Protein AF-A0A1U7LN36-F1 (afdb_monomer_lite)

Structure (mmCIF, N/CA/C/O backbone):
data_AF-A0A1U7LN36-F1
#
_entry.id   AF-A0A1U7LN36-F1
#
loop_
_atom_site.group_PDB
_atom_site.id
_atom_site.type_symbol
_atom_site.label_atom_id
_atom_site.label_alt_id
_atom_site.label_comp_id
_atom_site.label_asym_id
_atom_site.label_entity_id
_atom_site.label_seq_id
_atom_site.pdbx_PDB_ins_code
_atom_site.Cartn_x
_atom_site.Cartn_y
_atom_site.Cartn_z
_atom_site.occupancy
_atom_site.B_iso_or_equiv
_atom_site.auth_seq_id
_atom_site.auth_comp_id
_atom_site.auth_asym_id
_atom_site.auth_atom_id
_atom_site.pdbx_PDB_model_num
ATOM 1 N N . MET A 1 1 ? 16.877 -12.753 19.535 1.00 49.59 1 MET A N 1
ATOM 2 C CA . MET A 1 1 ? 18.089 -12.146 18.933 1.00 49.59 1 MET A CA 1
ATOM 3 C C . MET A 1 1 ? 18.523 -12.861 17.639 1.00 49.59 1 MET A C 1
ATOM 5 O O . MET A 1 1 ? 19.700 -13.135 17.463 1.00 49.59 1 MET A O 1
ATOM 9 N N . SER A 1 2 ? 17.601 -13.179 16.719 1.00 55.47 2 SER A N 1
ATOM 10 C CA . SER A 1 2 ? 17.922 -13.949 15.494 1.00 55.47 2 SER A CA 1
ATOM 11 C C . SER A 1 2 ? 17.606 -13.186 14.197 1.00 55.47 2 SER A C 1
ATOM 13 O O . SER A 1 2 ? 18.207 -13.445 13.163 1.00 55.47 2 SER A O 1
ATOM 15 N N . THR A 1 3 ? 16.767 -12.151 14.253 1.00 51.03 3 THR A N 1
ATOM 16 C CA . THR A 1 3 ? 16.363 -11.366 13.075 1.00 51.03 3 THR A CA 1
ATOM 17 C C . THR A 1 3 ? 17.356 -10.256 12.705 1.00 51.03 3 THR A C 1
ATOM 19 O O . THR A 1 3 ? 17.561 -9.984 11.526 1.00 51.03 3 THR A O 1
ATOM 22 N N . LEU A 1 4 ? 18.062 -9.675 13.683 1.00 45.66 4 LEU A N 1
ATOM 23 C CA . LEU A 1 4 ? 19.079 -8.633 13.452 1.00 45.66 4 LEU A CA 1
ATOM 24 C C . LEU A 1 4 ? 20.378 -9.164 12.817 1.00 45.66 4 LEU A C 1
ATOM 26 O O . LEU A 1 4 ? 21.091 -8.413 12.154 1.00 45.66 4 LEU A O 1
ATOM 30 N N . ALA A 1 5 ? 20.676 -10.457 12.976 1.00 52.12 5 ALA A N 1
ATOM 31 C CA . ALA A 1 5 ? 21.855 -11.083 12.374 1.00 52.12 5 ALA A CA 1
ATOM 32 C C . ALA A 1 5 ? 21.675 -11.343 10.865 1.00 52.12 5 ALA A C 1
ATOM 34 O O . ALA A 1 5 ? 22.636 -11.231 10.106 1.00 52.12 5 ALA A O 1
ATOM 35 N N . SER A 1 6 ? 20.445 -11.615 10.412 1.00 49.50 6 SER A N 1
ATOM 36 C CA . SER A 1 6 ? 20.148 -11.856 8.992 1.00 49.50 6 SER A CA 1
ATOM 37 C C . SER A 1 6 ? 20.153 -10.577 8.154 1.00 49.50 6 SER A C 1
ATOM 39 O O . SER A 1 6 ? 20.651 -10.588 7.032 1.00 49.50 6 SER A O 1
ATOM 41 N N . VAL A 1 7 ? 19.699 -9.449 8.711 1.00 51.28 7 VAL A N 1
ATOM 42 C CA . VAL A 1 7 ? 19.717 -8.151 8.007 1.00 51.28 7 VAL A CA 1
ATOM 43 C C . VAL A 1 7 ? 21.152 -7.648 7.807 1.00 51.28 7 VAL A C 1
ATOM 45 O O . VAL A 1 7 ? 21.500 -7.137 6.744 1.00 51.28 7 VAL A O 1
ATOM 48 N N . LYS A 1 8 ? 22.035 -7.880 8.787 1.00 49.69 8 LYS A N 1
ATOM 49 C CA . LYS A 1 8 ? 23.449 -7.484 8.702 1.00 49.69 8 LYS A CA 1
ATOM 50 C C . LYS A 1 8 ? 24.240 -8.310 7.679 1.00 49.69 8 LYS A C 1
ATOM 52 O O . LYS A 1 8 ? 25.186 -7.803 7.086 1.00 49.69 8 LYS A O 1
ATOM 57 N N . LYS A 1 9 ? 23.822 -9.556 7.427 1.00 51.09 9 LYS A N 1
ATOM 58 C CA . LYS A 1 9 ? 24.423 -10.431 6.409 1.00 51.09 9 LYS A CA 1
ATOM 59 C C . LYS A 1 9 ? 23.985 -10.065 4.984 1.00 51.09 9 LYS A C 1
ATOM 61 O O . LYS A 1 9 ? 24.749 -10.283 4.054 1.00 51.09 9 LYS A O 1
ATOM 66 N N . PHE A 1 10 ? 22.813 -9.445 4.825 1.00 44.12 10 PHE A N 1
ATOM 67 C CA . PHE A 1 10 ? 22.339 -8.936 3.533 1.00 44.12 10 PHE A CA 1
ATOM 68 C C . PHE A 1 10 ? 23.049 -7.634 3.123 1.00 44.12 10 PHE A C 1
ATOM 70 O O . PHE A 1 10 ? 23.374 -7.446 1.957 1.00 44.12 10 PHE A O 1
ATOM 77 N N . LEU A 1 11 ? 23.381 -6.770 4.091 1.00 44.62 11 LEU A N 1
ATOM 78 C CA . LEU A 1 11 ? 24.103 -5.513 3.841 1.00 44.62 11 LEU A CA 1
ATOM 79 C C . LEU A 1 11 ? 25.630 -5.680 3.704 1.00 44.62 11 LEU A C 1
ATOM 81 O O . LEU A 1 11 ? 26.296 -4.775 3.213 1.00 44.62 11 LEU A O 1
ATOM 85 N N . SER A 1 12 ? 26.189 -6.824 4.112 1.00 45.62 12 SER A N 1
ATOM 86 C CA . SER A 1 12 ? 27.635 -7.107 4.051 1.00 45.62 12 SER A CA 1
ATOM 87 C C . SER A 1 12 ? 28.075 -7.869 2.795 1.00 45.62 12 SER A C 1
ATOM 89 O O . SER A 1 12 ? 29.272 -8.063 2.618 1.00 45.62 12 SER A O 1
ATOM 91 N N . SER A 1 13 ? 27.145 -8.316 1.944 1.00 43.03 13 SER A N 1
ATOM 92 C CA . SER A 1 13 ? 27.461 -9.072 0.720 1.00 43.03 13 SER A CA 1
ATOM 93 C C . SER A 1 13 ? 27.462 -8.217 -0.550 1.00 43.03 13 SER A C 1
ATOM 95 O O . SER A 1 13 ? 27.544 -8.758 -1.648 1.00 43.03 13 SER A O 1
ATOM 97 N N . ASN A 1 14 ? 27.399 -6.889 -0.419 1.00 45.72 14 ASN A N 1
ATOM 98 C CA . ASN A 1 14 ? 27.602 -5.975 -1.539 1.00 45.72 14 ASN A CA 1
ATOM 99 C C . ASN A 1 14 ? 29.108 -5.789 -1.789 1.00 45.72 14 ASN A C 1
ATOM 101 O O . ASN A 1 14 ? 29.651 -4.694 -1.641 1.00 45.72 14 ASN A O 1
ATOM 105 N N . ASP A 1 15 ? 29.784 -6.891 -2.120 1.00 40.78 15 ASP A N 1
ATOM 106 C CA . ASP A 1 15 ? 31.095 -6.843 -2.747 1.00 40.78 15 ASP A CA 1
ATOM 107 C C . ASP A 1 15 ? 30.917 -6.111 -4.075 1.00 40.78 15 ASP A C 1
ATOM 109 O O . ASP A 1 15 ? 30.258 -6.591 -4.998 1.00 40.78 15 ASP A O 1
ATOM 113 N N . GLY A 1 16 ? 31.468 -4.900 -4.127 1.00 43.59 16 GLY A N 1
ATOM 114 C CA . GLY A 1 16 ? 31.435 -3.977 -5.253 1.00 43.59 16 GLY A CA 1
ATOM 115 C C . GLY A 1 16 ? 32.213 -4.464 -6.472 1.00 43.59 16 GLY A C 1
ATOM 116 O O . GLY A 1 16 ? 33.021 -3.720 -7.019 1.00 43.59 16 GLY A O 1
ATOM 117 N N . ASN A 1 17 ? 31.954 -5.681 -6.941 1.00 47.91 17 ASN A N 1
ATOM 118 C CA . ASN A 1 17 ? 32.373 -6.123 -8.259 1.00 47.91 17 ASN A CA 1
ATOM 119 C C . ASN A 1 17 ? 31.258 -5.809 -9.260 1.00 47.91 17 ASN A C 1
ATOM 121 O O . ASN A 1 17 ? 30.534 -6.678 -9.740 1.00 47.91 17 ASN A O 1
ATOM 125 N N . SER A 1 18 ? 31.086 -4.513 -9.517 1.00 43.91 18 SER A N 1
ATOM 126 C CA . SER A 1 18 ? 30.194 -4.024 -10.560 1.00 43.91 18 SER A CA 1
ATOM 127 C C . SER A 1 18 ? 30.810 -4.374 -11.927 1.00 43.91 18 SER A C 1
ATOM 129 O O . SER A 1 18 ? 31.899 -3.883 -12.232 1.00 43.91 18 SER A O 1
ATOM 131 N N . PRO A 1 19 ? 30.144 -5.163 -12.794 1.00 46.72 19 PRO A N 1
ATOM 132 C CA . PRO A 1 19 ? 30.630 -5.453 -14.151 1.00 46.72 19 PRO A CA 1
ATOM 133 C C . PRO A 1 19 ? 30.623 -4.212 -15.072 1.00 46.72 19 PRO A C 1
ATOM 135 O O . PRO A 1 19 ? 31.025 -4.273 -16.232 1.00 46.72 19 PRO A O 1
ATOM 138 N N . THR A 1 20 ? 30.202 -3.060 -14.550 1.00 52.75 20 THR A N 1
ATOM 139 C CA . THR A 1 20 ? 29.960 -1.809 -15.275 1.00 52.75 20 THR A CA 1
ATOM 140 C C . THR A 1 20 ? 31.232 -1.141 -15.812 1.00 52.75 20 THR A C 1
ATOM 142 O O . THR A 1 20 ? 31.185 -0.435 -16.815 1.00 52.75 20 THR A O 1
ATOM 145 N N . ILE A 1 21 ? 32.402 -1.372 -15.206 1.00 48.19 21 ILE A N 1
ATOM 146 C CA . ILE A 1 21 ? 33.645 -0.733 -15.681 1.00 48.19 21 ILE A CA 1
ATOM 147 C C . ILE A 1 21 ? 34.185 -1.445 -16.932 1.00 48.19 21 ILE A C 1
ATOM 149 O O . ILE A 1 21 ? 34.769 -0.800 -17.803 1.00 48.19 21 ILE A O 1
ATOM 153 N N . GLN A 1 22 ? 33.930 -2.752 -17.088 1.00 48.56 22 GLN A N 1
ATOM 154 C CA . GLN A 1 22 ? 34.328 -3.486 -18.293 1.00 48.56 22 GLN A CA 1
ATOM 155 C C . GLN A 1 22 ? 33.397 -3.235 -19.496 1.00 48.56 22 GLN A C 1
ATOM 157 O O . GLN A 1 22 ? 33.834 -3.316 -20.646 1.00 48.56 22 GLN A O 1
ATOM 162 N N . SER A 1 23 ? 32.134 -2.870 -19.264 1.00 58.47 23 SER A N 1
ATOM 163 C CA . SER A 1 23 ? 31.213 -2.505 -20.348 1.00 58.47 23 SER A CA 1
ATOM 164 C C . SER A 1 23 ? 31.486 -1.104 -20.912 1.00 58.47 23 SER A C 1
ATOM 166 O O . SER A 1 23 ? 31.326 -0.880 -22.108 1.00 58.47 23 SER A O 1
ATOM 168 N N . HIS A 1 24 ? 31.963 -0.156 -20.100 1.00 53.91 24 HIS A N 1
ATOM 169 C CA . HIS A 1 24 ? 32.187 1.214 -20.570 1.00 53.91 24 HIS A CA 1
ATOM 170 C C . HIS A 1 24 ? 33.309 1.320 -21.623 1.00 53.91 24 HIS A C 1
ATOM 172 O O . HIS A 1 24 ? 33.144 2.004 -22.635 1.00 53.91 24 HIS A O 1
ATOM 178 N N . TRP A 1 25 ? 34.441 0.622 -21.442 1.00 52.19 25 TRP A N 1
ATOM 179 C CA . TRP A 1 25 ? 35.528 0.652 -22.435 1.00 52.19 25 TRP A CA 1
ATOM 180 C C . TRP A 1 25 ? 35.155 -0.098 -23.718 1.00 52.19 25 TRP A C 1
ATOM 182 O O . TRP A 1 25 ? 35.458 0.386 -24.802 1.00 52.19 25 TRP A O 1
ATOM 192 N N . THR A 1 26 ? 34.424 -1.213 -23.619 1.00 60.62 26 THR A N 1
ATOM 193 C CA . THR A 1 26 ? 33.961 -1.973 -24.794 1.00 60.62 26 THR A CA 1
ATOM 194 C C . THR A 1 26 ? 32.945 -1.188 -25.623 1.00 60.62 26 THR A C 1
ATOM 196 O O . THR A 1 26 ? 33.064 -1.153 -26.848 1.00 60.62 26 THR A O 1
ATOM 199 N N . VAL A 1 27 ? 32.005 -0.486 -24.981 1.00 61.34 27 VAL A N 1
ATOM 200 C CA . VAL A 1 27 ? 31.056 0.410 -25.666 1.00 61.34 27 VAL A CA 1
ATOM 201 C C . VAL A 1 27 ? 31.787 1.591 -26.308 1.00 61.34 27 VAL A C 1
ATOM 203 O O . VAL A 1 27 ? 31.546 1.893 -27.475 1.00 61.34 27 VAL A O 1
ATOM 206 N N . THR A 1 28 ? 32.735 2.215 -25.603 1.00 64.50 28 THR A N 1
ATOM 207 C CA . THR A 1 28 ? 33.509 3.345 -26.147 1.00 64.50 28 THR A CA 1
ATOM 208 C C . THR A 1 28 ? 34.335 2.924 -27.364 1.00 64.50 28 THR A C 1
ATOM 210 O O . THR A 1 28 ? 34.331 3.619 -28.378 1.00 64.50 28 THR A O 1
ATOM 213 N N . THR A 1 29 ? 34.977 1.753 -27.316 1.00 68.62 29 THR A N 1
ATOM 214 C CA . THR A 1 29 ? 35.732 1.196 -28.447 1.00 68.62 29 THR A CA 1
ATOM 215 C C . THR A 1 29 ? 34.821 0.814 -29.618 1.00 68.62 29 THR A C 1
ATOM 217 O O . THR A 1 29 ? 35.166 1.078 -30.767 1.00 68.62 29 THR A O 1
ATOM 220 N N . ALA A 1 30 ? 33.639 0.244 -29.365 1.00 63.88 30 ALA A N 1
ATOM 221 C CA . ALA A 1 30 ? 32.675 -0.087 -30.417 1.00 63.88 30 ALA A CA 1
ATOM 222 C C . ALA A 1 30 ? 32.130 1.168 -31.121 1.00 63.88 30 ALA A C 1
ATOM 224 O O . ALA A 1 30 ? 32.027 1.198 -32.348 1.00 63.88 30 ALA A O 1
ATOM 225 N N . VAL A 1 31 ? 31.839 2.226 -30.359 1.00 63.53 31 VAL A N 1
ATOM 226 C CA . VAL A 1 31 ? 31.405 3.526 -30.890 1.00 63.53 31 VAL A CA 1
ATOM 227 C C . VAL A 1 31 ? 32.543 4.218 -31.645 1.00 63.53 31 VAL A C 1
ATOM 229 O O . VAL A 1 31 ? 32.321 4.710 -32.748 1.00 63.53 31 VAL A O 1
ATOM 232 N N . GLN A 1 32 ? 33.774 4.190 -31.127 1.00 65.12 32 GLN A N 1
ATOM 233 C CA . GLN A 1 32 ? 34.955 4.701 -31.836 1.00 65.12 32 GLN A CA 1
ATOM 234 C C . GLN A 1 32 ? 35.176 3.980 -33.171 1.00 65.12 32 GLN A C 1
ATOM 236 O O . GLN A 1 32 ? 35.330 4.637 -34.196 1.00 65.12 32 GLN A O 1
ATOM 241 N N . ASN A 1 33 ? 35.095 2.648 -33.197 1.00 65.50 33 ASN A N 1
ATOM 242 C CA . ASN A 1 33 ? 35.218 1.862 -34.429 1.00 65.50 33 ASN A CA 1
ATOM 243 C C . ASN A 1 33 ? 34.075 2.124 -35.428 1.00 65.50 33 ASN A C 1
ATOM 245 O O . ASN A 1 33 ? 34.254 1.935 -36.629 1.00 65.50 33 ASN A O 1
ATOM 249 N N . ARG A 1 34 ? 32.904 2.575 -34.955 1.00 65.06 34 ARG A N 1
ATOM 250 C CA . ARG A 1 34 ? 31.767 2.986 -35.798 1.00 65.06 34 ARG A CA 1
ATOM 251 C C . ARG A 1 34 ? 31.930 4.410 -36.352 1.00 65.06 34 ARG A C 1
ATOM 253 O O . ARG A 1 34 ? 31.366 4.700 -37.399 1.00 65.06 34 ARG A O 1
ATOM 260 N N . LEU A 1 35 ? 32.691 5.273 -35.672 1.00 59.25 35 LEU A N 1
ATOM 261 C CA . LEU A 1 35 ? 32.924 6.680 -36.034 1.00 59.25 35 LEU A CA 1
ATOM 262 C C . LEU A 1 35 ? 34.194 6.921 -36.862 1.00 59.25 35 LEU A C 1
ATOM 264 O O . LEU A 1 35 ? 34.330 7.993 -37.453 1.00 59.25 35 LEU A O 1
ATOM 268 N N . LEU A 1 36 ? 35.123 5.963 -36.918 1.00 65.06 36 LEU A N 1
ATOM 269 C CA . LEU A 1 36 ? 36.285 6.039 -37.803 1.00 65.06 36 LEU A CA 1
ATOM 270 C C . LEU A 1 36 ? 35.830 5.911 -39.265 1.00 65.06 36 LEU A C 1
ATOM 272 O O . LEU A 1 36 ? 35.787 4.827 -39.841 1.00 65.06 36 LEU A O 1
ATOM 276 N N . VAL A 1 37 ? 35.481 7.046 -39.867 1.00 63.62 37 VAL A N 1
ATOM 277 C CA . VAL A 1 37 ? 35.336 7.182 -41.316 1.00 63.62 37 VAL A CA 1
ATOM 278 C C . VAL A 1 37 ? 36.725 7.004 -41.920 1.00 63.62 37 VAL A C 1
ATOM 280 O O . VAL A 1 37 ? 37.644 7.774 -41.632 1.00 63.62 37 VAL A O 1
ATOM 283 N N . GLU A 1 38 ? 36.900 5.960 -42.724 1.00 68.31 38 GLU A N 1
ATOM 284 C CA . GLU A 1 38 ? 38.175 5.623 -43.356 1.00 68.31 38 GLU A CA 1
ATOM 285 C C . GLU A 1 38 ? 38.543 6.652 -44.444 1.00 68.31 38 GLU A C 1
ATOM 287 O O . GLU A 1 38 ? 38.417 6.407 -45.641 1.00 68.31 38 GLU A O 1
ATOM 292 N N . ASN A 1 39 ? 39.049 7.819 -44.032 1.00 68.38 39 ASN A N 1
ATOM 293 C CA . ASN A 1 39 ? 39.565 8.867 -44.929 1.00 68.38 39 ASN A CA 1
ATOM 294 C C . ASN A 1 39 ? 40.799 8.417 -45.733 1.00 68.38 39 ASN A C 1
ATOM 296 O O . ASN A 1 39 ? 41.175 9.044 -46.722 1.00 68.38 39 ASN A O 1
ATOM 300 N N . PHE A 1 40 ? 41.410 7.294 -45.351 1.00 75.25 40 PHE A N 1
ATOM 301 C CA . PHE A 1 40 ? 42.589 6.744 -46.009 1.00 75.25 40 PHE A CA 1
ATOM 302 C C . PHE A 1 40 ? 42.359 6.427 -47.495 1.00 75.25 40 PHE A C 1
ATOM 304 O O . PHE A 1 40 ? 43.258 6.629 -48.310 1.00 75.25 40 PHE A O 1
ATOM 311 N N . ALA A 1 41 ? 41.165 5.960 -47.875 1.00 80.12 41 ALA A N 1
ATOM 312 C CA . ALA A 1 41 ? 40.855 5.659 -49.274 1.00 80.12 41 ALA A CA 1
ATOM 313 C C . ALA A 1 41 ? 40.801 6.931 -50.144 1.00 80.12 41 ALA A C 1
ATOM 315 O O . ALA A 1 41 ? 41.254 6.907 -51.289 1.00 80.12 41 ALA A O 1
ATOM 316 N N . LEU A 1 42 ? 40.322 8.047 -49.581 1.00 82.38 42 LEU A N 1
ATOM 317 C CA . LEU A 1 42 ? 40.266 9.349 -50.250 1.00 82.38 42 LEU A CA 1
ATOM 318 C C . LEU A 1 42 ? 41.675 9.931 -50.408 1.00 82.38 42 LEU A C 1
ATOM 320 O O . LEU A 1 42 ? 42.057 10.341 -51.501 1.00 82.38 42 LEU A O 1
ATOM 324 N N . ASP A 1 43 ? 42.478 9.893 -49.345 1.00 85.56 43 ASP A N 1
ATOM 325 C CA . ASP A 1 43 ? 43.870 10.352 -49.381 1.00 85.56 43 ASP A CA 1
ATOM 326 C C . ASP A 1 43 ? 44.712 9.537 -50.368 1.00 85.56 43 ASP A C 1
ATOM 328 O O . ASP A 1 43 ? 45.551 10.086 -51.087 1.00 85.56 43 ASP A O 1
ATOM 332 N N . LYS A 1 44 ? 44.476 8.222 -50.439 1.00 85.38 44 LYS A N 1
ATOM 333 C CA . LYS A 1 44 ? 45.123 7.333 -51.408 1.00 85.38 44 LYS A CA 1
ATOM 334 C C . LYS A 1 44 ? 44.719 7.682 -52.841 1.00 85.38 44 LYS A C 1
ATOM 336 O O . LYS A 1 44 ? 45.597 7.740 -53.699 1.00 85.38 44 LYS A O 1
ATOM 341 N N . LEU A 1 45 ? 43.433 7.945 -53.088 1.00 86.31 45 LEU A N 1
ATOM 342 C CA . LEU A 1 45 ? 42.937 8.386 -54.394 1.00 86.31 45 LEU A CA 1
ATOM 343 C C . LEU A 1 45 ? 43.585 9.710 -54.809 1.00 86.31 45 LEU A C 1
ATOM 345 O O . LEU A 1 45 ? 44.126 9.803 -55.905 1.00 86.31 45 LEU A O 1
ATOM 349 N N . MET A 1 46 ? 43.585 10.713 -53.927 1.00 87.12 46 MET A N 1
ATOM 350 C CA . MET A 1 46 ? 44.156 12.028 -54.230 1.00 87.12 46 MET A CA 1
ATOM 351 C C . MET A 1 46 ? 45.646 11.947 -54.569 1.00 87.12 46 MET A C 1
ATOM 353 O O . MET A 1 46 ? 46.080 12.563 -55.541 1.00 87.12 46 MET A O 1
ATOM 357 N N . ARG A 1 47 ? 46.422 11.150 -53.819 1.00 88.94 47 ARG A N 1
ATOM 358 C CA . ARG A 1 47 ? 47.845 10.916 -54.122 1.00 88.94 47 ARG A CA 1
ATOM 359 C C . ARG A 1 47 ? 48.025 10.254 -55.485 1.00 88.94 47 ARG A C 1
ATOM 361 O O . ARG A 1 47 ? 48.768 10.770 -56.308 1.00 88.94 47 ARG A O 1
ATOM 368 N N . LYS A 1 48 ? 47.288 9.174 -55.761 1.00 85.81 48 LYS A N 1
ATOM 369 C CA . LYS A 1 48 ? 47.368 8.455 -57.041 1.00 85.81 48 LYS A CA 1
ATOM 370 C C . LYS A 1 48 ? 46.974 9.331 -58.235 1.00 85.81 48 LYS A C 1
ATOM 372 O O . LYS A 1 48 ? 47.674 9.328 -59.240 1.00 85.81 48 LYS A O 1
ATOM 377 N N . CYS A 1 49 ? 45.917 10.134 -58.117 1.00 85.56 49 CYS A N 1
ATOM 378 C CA . CYS A 1 49 ? 45.507 11.067 -59.169 1.00 85.56 49 CYS A CA 1
ATOM 379 C C . CYS A 1 49 ? 46.561 12.157 -59.432 1.00 85.56 49 CYS A C 1
ATOM 381 O O . CYS A 1 49 ? 46.799 12.514 -60.585 1.00 85.56 49 CYS A O 1
ATOM 383 N N . TYR A 1 50 ? 47.220 12.662 -58.386 1.00 87.56 50 TYR A N 1
ATOM 384 C CA . TYR A 1 50 ? 48.318 13.623 -58.523 1.00 87.56 50 TYR A CA 1
ATOM 385 C C . TYR A 1 50 ? 49.561 12.993 -59.176 1.00 87.56 50 TYR A C 1
ATOM 387 O O . TYR A 1 50 ? 50.138 13.563 -60.105 1.00 87.56 50 TYR A O 1
ATOM 395 N N . ASP A 1 51 ? 49.928 11.782 -58.755 1.00 85.12 51 ASP A N 1
ATOM 396 C CA . ASP A 1 51 ? 51.055 11.031 -59.319 1.00 85.12 51 ASP A CA 1
ATOM 397 C C . ASP A 1 51 ? 50.833 10.712 -60.808 1.00 85.12 51 ASP A C 1
ATOM 399 O O . ASP A 1 51 ? 51.768 10.730 -61.607 1.00 85.12 51 ASP A O 1
ATOM 403 N N . TYR A 1 52 ? 49.586 10.464 -61.216 1.00 83.44 52 TYR A N 1
ATOM 404 C CA . TYR A 1 52 ? 49.247 10.187 -62.614 1.00 83.44 52 TYR A CA 1
ATOM 405 C C . TYR A 1 52 ? 49.147 11.450 -63.470 1.00 83.44 52 TYR A C 1
ATOM 407 O O . TYR A 1 52 ? 49.421 11.388 -64.663 1.00 83.44 52 TYR A O 1
ATOM 415 N N . SER A 1 53 ? 48.824 12.600 -62.873 1.00 82.31 53 SER A N 1
ATOM 416 C CA . SER A 1 53 ? 48.824 13.895 -63.565 1.00 82.31 53 SER A CA 1
ATOM 417 C C . SER A 1 53 ? 50.229 14.424 -63.879 1.00 82.31 53 SER A C 1
ATOM 419 O O . SER A 1 53 ? 50.356 15.349 -64.678 1.00 82.31 53 SER A O 1
ATOM 421 N N . THR A 1 54 ? 51.270 13.903 -63.225 1.00 82.06 54 THR A N 1
ATOM 422 C CA . THR A 1 54 ? 52.648 14.416 -63.329 1.00 82.06 54 THR A CA 1
ATOM 423 C C . THR A 1 54 ? 53.566 13.557 -64.204 1.00 82.06 54 THR A C 1
ATOM 425 O O . THR A 1 54 ? 54.693 13.965 -64.474 1.00 82.06 54 THR A O 1
ATOM 428 N N . GLN A 1 55 ? 53.104 12.393 -64.674 1.00 78.50 55 GLN A N 1
ATOM 429 C CA . GLN A 1 55 ? 53.899 11.438 -65.455 1.00 78.50 55 GLN A CA 1
ATOM 430 C C . GLN A 1 55 ? 53.417 11.348 -66.912 1.00 78.50 55 GLN A C 1
ATOM 432 O O . GLN A 1 55 ? 52.216 11.363 -67.170 1.00 78.50 55 GLN A O 1
ATOM 437 N N . GLU A 1 56 ? 54.345 11.200 -67.864 1.00 69.31 56 GLU A N 1
ATOM 438 C CA . GLU A 1 56 ? 54.040 10.834 -69.257 1.00 69.31 56 GLU A CA 1
ATOM 439 C C . GLU A 1 56 ? 53.942 9.303 -69.361 1.00 69.31 56 GLU A C 1
ATOM 441 O O . GLU A 1 56 ? 54.875 8.598 -68.980 1.00 69.31 56 GLU A O 1
ATOM 446 N N . ILE A 1 57 ? 52.794 8.783 -69.807 1.00 73.69 57 ILE A N 1
ATOM 447 C CA . ILE A 1 57 ? 52.408 7.371 -69.631 1.00 73.69 57 ILE A CA 1
ATOM 448 C C . ILE A 1 57 ? 52.097 6.733 -70.993 1.00 73.69 57 ILE A C 1
ATOM 450 O O . ILE A 1 57 ? 51.447 7.352 -71.839 1.00 73.69 57 ILE A O 1
ATOM 454 N N . SER A 1 58 ? 52.535 5.485 -71.201 1.00 78.25 58 SER A N 1
ATOM 455 C CA . SER A 1 58 ? 52.206 4.693 -72.398 1.00 78.25 58 SER A CA 1
ATOM 456 C C . SER A 1 58 ? 50.735 4.235 -72.398 1.00 78.25 58 SER A C 1
ATOM 458 O O . SER A 1 58 ? 50.121 4.085 -71.345 1.00 78.25 58 SER A O 1
ATOM 460 N N . GLN A 1 59 ? 50.142 3.950 -73.566 1.00 73.19 59 GLN A N 1
ATOM 461 C CA . GLN A 1 59 ? 48.718 3.563 -73.667 1.00 73.19 59 GLN A CA 1
ATOM 462 C C . GLN A 1 59 ? 48.345 2.317 -72.845 1.00 73.19 59 GLN A C 1
ATOM 464 O O . GLN A 1 59 ? 47.224 2.230 -72.351 1.00 73.19 59 GLN A O 1
ATOM 469 N N . GLN A 1 60 ? 49.267 1.367 -72.682 1.00 76.31 60 GLN A N 1
ATOM 470 C CA . GLN A 1 60 ? 49.023 0.143 -71.913 1.00 76.31 60 GLN A CA 1
ATOM 471 C C . GLN A 1 60 ? 49.046 0.398 -70.394 1.00 76.31 60 GLN A C 1
ATOM 473 O O . GLN A 1 60 ? 48.179 -0.081 -69.673 1.00 76.31 60 GLN A O 1
ATOM 478 N N . GLU A 1 61 ? 49.970 1.235 -69.923 1.00 80.50 61 GLU A N 1
ATOM 479 C CA . GLU A 1 61 ? 50.073 1.651 -68.515 1.00 80.50 61 GLU A CA 1
ATOM 480 C C . GLU A 1 61 ? 48.910 2.567 -68.098 1.00 80.50 61 GLU A C 1
ATOM 482 O O . GLU A 1 61 ? 48.544 2.640 -66.926 1.00 80.50 61 GLU A O 1
ATOM 487 N N . LEU A 1 62 ? 48.309 3.275 -69.058 1.00 80.06 62 LEU A N 1
ATOM 488 C CA . LEU A 1 62 ? 47.131 4.106 -68.832 1.00 80.06 62 LEU A CA 1
ATOM 489 C C . LEU A 1 62 ? 45.897 3.259 -68.489 1.00 80.06 62 LEU A C 1
ATOM 491 O O . LEU A 1 62 ? 45.148 3.640 -67.592 1.00 80.06 62 LEU A O 1
ATOM 495 N N . ALA A 1 63 ? 45.713 2.113 -69.152 1.00 82.94 63 ALA A N 1
ATOM 496 C CA . ALA A 1 63 ? 44.604 1.200 -68.873 1.00 82.94 63 ALA A CA 1
ATOM 497 C C . ALA A 1 63 ? 44.708 0.596 -67.460 1.00 82.94 63 ALA A C 1
ATOM 499 O O . ALA A 1 63 ? 43.750 0.645 -66.694 1.00 82.94 63 ALA A O 1
ATOM 500 N N . GLU A 1 64 ? 45.896 0.129 -67.067 1.00 85.38 64 GLU A N 1
ATOM 501 C CA . GLU A 1 64 ? 46.141 -0.426 -65.726 1.00 85.38 64 GLU A CA 1
ATOM 502 C C . GLU A 1 64 ? 45.900 0.617 -64.616 1.00 85.38 64 GLU A C 1
ATOM 504 O O . GLU A 1 64 ? 45.299 0.328 -63.581 1.00 85.38 64 GLU A O 1
ATOM 509 N N . ARG A 1 65 ? 46.301 1.876 -64.840 1.00 84.88 65 ARG A N 1
ATOM 510 C CA . ARG A 1 65 ? 46.066 2.975 -63.884 1.00 84.88 65 ARG A CA 1
ATOM 511 C C . ARG A 1 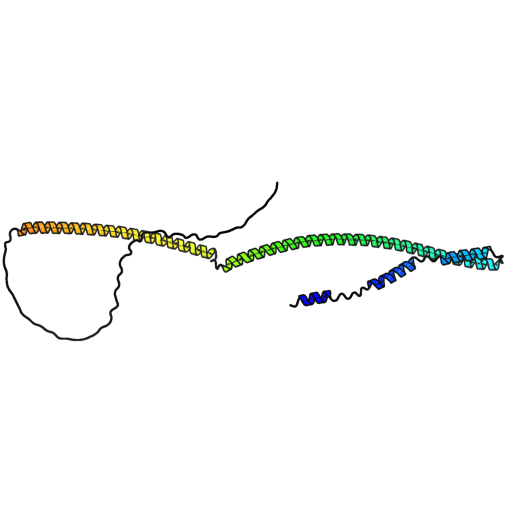65 ? 44.596 3.369 -63.767 1.00 84.88 65 ARG A C 1
ATOM 513 O O . ARG A 1 65 ? 44.171 3.765 -62.680 1.00 84.88 65 ARG A O 1
ATOM 520 N N . GLN A 1 66 ? 43.837 3.287 -64.859 1.00 84.75 66 GLN A N 1
ATOM 521 C CA . GLN A 1 66 ? 42.388 3.499 -64.839 1.00 84.75 66 GLN A CA 1
ATOM 522 C C . GLN A 1 66 ? 41.700 2.424 -63.999 1.00 84.75 66 GLN A C 1
ATOM 524 O O . GLN A 1 66 ? 40.939 2.768 -63.099 1.00 84.75 66 GLN A O 1
ATOM 529 N N . GLU A 1 67 ? 42.059 1.153 -64.196 1.00 88.88 67 GLU A N 1
ATOM 530 C CA . GLU A 1 67 ? 41.539 0.051 -63.380 1.00 88.88 67 GLU A CA 1
ATOM 531 C C . GLU A 1 67 ? 41.869 0.236 -61.887 1.00 88.88 67 GLU A C 1
ATOM 533 O O . GLU A 1 67 ? 41.005 0.045 -61.030 1.00 88.88 67 GLU A O 1
ATOM 538 N N . GLU A 1 68 ? 43.085 0.683 -61.543 1.00 89.12 68 GLU A N 1
ATOM 539 C CA . GLU A 1 68 ? 43.443 0.994 -60.151 1.00 89.12 68 GLU A CA 1
ATOM 540 C C . GLU A 1 68 ? 42.577 2.109 -59.539 1.00 89.12 68 GLU A C 1
ATOM 542 O O . GLU A 1 68 ? 42.162 2.007 -58.379 1.00 89.12 68 GLU A O 1
ATOM 547 N N . ILE A 1 69 ? 42.323 3.185 -60.289 1.00 88.75 69 ILE A N 1
ATOM 548 C CA . ILE A 1 69 ? 41.484 4.303 -59.838 1.00 88.75 69 ILE A CA 1
ATOM 549 C C . ILE A 1 69 ? 40.037 3.847 -59.658 1.00 88.75 69 ILE A C 1
ATOM 551 O O . ILE A 1 69 ? 39.438 4.129 -58.617 1.00 88.75 69 ILE A O 1
ATOM 555 N N . ASP A 1 70 ? 39.499 3.105 -60.623 1.00 90.50 70 ASP A N 1
ATOM 556 C CA . ASP A 1 70 ? 38.137 2.581 -60.576 1.00 90.50 70 ASP A CA 1
ATOM 557 C C . ASP A 1 70 ? 37.946 1.661 -59.367 1.00 90.50 70 ASP A C 1
ATOM 559 O O . ASP A 1 70 ? 36.959 1.780 -58.639 1.00 90.50 70 ASP A O 1
ATOM 563 N N . MET A 1 71 ? 38.938 0.824 -59.054 1.00 90.25 71 MET A N 1
ATOM 564 C CA . MET A 1 71 ? 38.928 -0.002 -57.845 1.00 90.25 71 MET A CA 1
ATOM 565 C C . MET A 1 71 ? 38.910 0.829 -56.553 1.00 90.25 71 MET A C 1
ATOM 567 O O . MET A 1 71 ? 38.210 0.475 -55.599 1.00 90.25 71 MET A O 1
ATOM 571 N N . ILE A 1 72 ? 39.639 1.948 -56.498 1.00 89.19 72 ILE A N 1
ATOM 572 C CA . ILE A 1 72 ? 39.612 2.850 -55.337 1.00 89.19 72 ILE A CA 1
ATOM 573 C C . ILE A 1 72 ? 38.257 3.570 -55.235 1.00 89.19 72 ILE A C 1
ATOM 575 O O . ILE A 1 72 ? 37.719 3.682 -54.132 1.00 89.19 72 ILE A O 1
ATOM 579 N N . PHE A 1 73 ? 37.669 4.007 -56.353 1.00 89.56 73 PHE A N 1
ATOM 580 C CA . PHE A 1 73 ? 36.334 4.614 -56.375 1.00 89.56 73 PHE A CA 1
ATOM 581 C C . PHE A 1 73 ? 35.235 3.639 -55.949 1.00 89.56 73 PHE A C 1
ATOM 583 O O . PHE A 1 73 ? 34.354 4.015 -55.175 1.00 89.56 73 PHE A O 1
ATOM 590 N N . LEU A 1 74 ? 35.302 2.381 -56.390 1.00 92.12 74 LEU A N 1
ATOM 591 C CA . LEU A 1 74 ? 34.383 1.331 -55.948 1.00 92.12 74 LEU A CA 1
ATOM 592 C C . LEU A 1 74 ? 34.479 1.112 -54.434 1.00 92.12 74 LEU A C 1
ATOM 594 O O . LEU A 1 74 ? 33.451 1.038 -53.758 1.00 92.12 74 LEU A O 1
ATOM 598 N N . ASN A 1 75 ? 35.697 1.085 -53.885 1.00 87.88 75 ASN A N 1
ATOM 599 C CA . ASN A 1 75 ? 35.902 0.983 -52.441 1.00 87.88 75 ASN A CA 1
ATOM 600 C C . ASN A 1 75 ? 35.340 2.204 -51.688 1.00 87.88 75 ASN A C 1
ATOM 602 O O . ASN A 1 75 ? 34.634 2.052 -50.695 1.00 87.88 75 ASN A O 1
ATOM 606 N N . LEU A 1 76 ? 35.585 3.421 -52.184 1.00 87.06 76 LEU A N 1
ATOM 607 C CA . LEU A 1 76 ? 35.029 4.648 -51.601 1.00 87.06 76 LEU A CA 1
ATOM 608 C C . LEU A 1 76 ? 33.498 4.652 -51.602 1.00 87.06 76 LEU A C 1
ATOM 610 O O . LEU A 1 76 ? 32.884 5.016 -50.600 1.00 87.06 76 LEU A O 1
ATOM 614 N N . ASN A 1 77 ? 32.876 4.208 -52.694 1.00 90.06 77 ASN A N 1
ATOM 615 C CA . ASN A 1 77 ? 31.425 4.089 -52.782 1.00 90.06 77 ASN A CA 1
ATOM 616 C C . ASN A 1 77 ? 30.883 3.072 -51.759 1.00 90.06 77 ASN A C 1
ATOM 618 O O . ASN A 1 77 ? 29.910 3.354 -51.061 1.00 90.06 77 ASN A O 1
ATOM 622 N N . ALA A 1 78 ? 31.546 1.922 -51.599 1.00 89.44 78 ALA A N 1
ATOM 623 C CA . ALA A 1 78 ? 31.176 0.933 -50.587 1.00 89.44 78 ALA A CA 1
ATOM 624 C C . ALA A 1 78 ? 31.297 1.488 -49.153 1.00 89.44 78 ALA A C 1
ATOM 626 O O . ALA A 1 78 ? 30.406 1.277 -48.325 1.00 89.44 78 ALA A O 1
ATOM 627 N N . LEU A 1 79 ? 32.361 2.246 -48.862 1.00 86.50 79 LEU A N 1
ATOM 628 C CA . LEU A 1 79 ? 32.550 2.916 -47.572 1.00 86.50 79 LEU A CA 1
ATOM 629 C C . LEU A 1 79 ? 31.476 3.980 -47.309 1.00 86.50 79 LEU A C 1
ATOM 631 O O . LEU A 1 79 ? 30.944 4.048 -46.200 1.00 86.50 79 LEU A O 1
ATOM 635 N N . TYR A 1 80 ? 31.114 4.771 -48.322 1.00 87.12 80 TYR A N 1
ATOM 636 C CA . TYR A 1 80 ? 30.049 5.768 -48.221 1.00 87.12 80 TYR A CA 1
ATOM 637 C C . TYR A 1 80 ? 28.691 5.122 -47.918 1.00 87.12 80 TYR A C 1
ATOM 639 O O . TYR A 1 80 ? 28.007 5.528 -46.978 1.00 87.12 80 TYR A O 1
ATOM 647 N N . GLN A 1 81 ? 28.332 4.059 -48.644 1.00 90.81 81 GLN A N 1
ATOM 648 C CA . GLN A 1 81 ? 27.090 3.318 -48.401 1.00 90.81 81 GLN A CA 1
ATOM 649 C C . GLN A 1 81 ? 27.054 2.716 -46.992 1.00 90.81 81 GLN A C 1
ATOM 651 O O . GLN A 1 81 ? 26.040 2.811 -46.301 1.00 90.81 81 GLN A O 1
ATOM 656 N N . LYS A 1 82 ? 28.174 2.150 -46.521 1.00 88.44 82 LYS A N 1
ATOM 657 C CA . LYS A 1 82 ? 28.304 1.663 -45.141 1.00 88.44 82 LYS A CA 1
ATOM 658 C C . LYS A 1 82 ? 28.063 2.785 -44.127 1.00 88.44 82 LYS A C 1
ATOM 660 O O . LYS A 1 82 ? 27.311 2.573 -43.177 1.00 88.44 82 LYS A O 1
ATOM 665 N N . ALA A 1 83 ? 28.668 3.957 -44.320 1.00 85.38 83 ALA A N 1
ATOM 666 C CA . ALA A 1 83 ? 28.498 5.098 -43.422 1.00 85.38 83 ALA A CA 1
ATOM 667 C C . ALA A 1 83 ? 27.041 5.590 -43.385 1.00 85.38 83 ALA A C 1
ATOM 669 O O . ALA A 1 83 ? 26.505 5.851 -42.307 1.00 85.38 83 ALA A O 1
ATOM 670 N N . GLN A 1 84 ? 26.369 5.642 -44.538 1.00 89.81 84 GLN A N 1
ATOM 671 C CA . GLN A 1 84 ? 24.955 6.007 -44.622 1.00 89.81 84 GLN A CA 1
ATOM 672 C C . GLN A 1 84 ? 24.066 5.005 -43.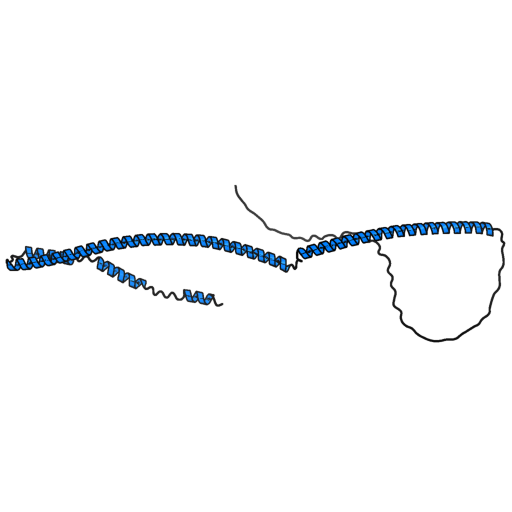869 1.00 89.81 84 GLN A C 1
ATOM 674 O O . GLN A 1 84 ? 23.268 5.401 -43.021 1.00 89.81 84 GLN A O 1
ATOM 679 N N . LEU A 1 85 ? 24.266 3.701 -44.081 1.00 89.88 85 LEU A N 1
ATOM 680 C CA . LEU A 1 85 ? 23.532 2.663 -43.347 1.00 89.88 85 LEU A CA 1
ATOM 681 C C . LEU A 1 85 ? 23.794 2.723 -41.836 1.00 89.88 85 LEU A C 1
ATOM 683 O O . LEU A 1 85 ? 22.883 2.506 -41.033 1.00 89.88 85 LEU A O 1
ATOM 687 N N . GLN A 1 86 ? 25.031 3.022 -41.429 1.00 87.69 86 GLN A N 1
ATOM 688 C CA . GLN A 1 86 ? 25.382 3.205 -40.021 1.00 87.69 86 GLN A CA 1
ATOM 689 C C . GLN A 1 86 ? 24.663 4.407 -39.410 1.00 87.69 86 GLN A C 1
ATOM 691 O O . GLN A 1 86 ? 24.175 4.278 -38.284 1.00 87.69 86 GLN A O 1
ATOM 696 N N . TYR A 1 87 ? 24.575 5.522 -40.139 1.00 88.75 87 TYR A N 1
ATOM 697 C CA . TYR A 1 87 ? 23.844 6.718 -39.730 1.00 88.75 87 TYR A CA 1
ATOM 698 C C . TYR A 1 87 ? 22.348 6.433 -39.574 1.00 88.75 87 TYR A C 1
ATOM 700 O O . TYR A 1 87 ? 21.794 6.682 -38.505 1.00 88.75 87 TYR A O 1
ATOM 708 N N . ASP A 1 88 ? 21.714 5.817 -40.573 1.00 92.94 88 ASP A N 1
ATOM 709 C CA . ASP A 1 88 ? 20.288 5.475 -40.526 1.00 92.94 88 ASP A CA 1
ATOM 710 C C . ASP A 1 88 ? 19.974 4.491 -39.390 1.00 92.94 88 ASP A C 1
ATOM 712 O O . ASP A 1 88 ? 18.923 4.557 -38.749 1.00 92.94 88 ASP A O 1
ATOM 716 N N . CYS A 1 89 ? 20.894 3.562 -39.116 1.00 91.81 89 CYS A N 1
ATOM 717 C CA . CYS A 1 89 ? 20.802 2.663 -37.971 1.00 91.81 89 CYS A CA 1
ATOM 718 C C . CYS A 1 89 ? 20.921 3.426 -36.642 1.00 91.81 89 CYS A C 1
ATOM 720 O O . CYS A 1 89 ? 20.082 3.229 -35.768 1.00 91.81 89 CYS A O 1
ATOM 722 N N . CYS A 1 90 ? 21.890 4.344 -36.507 1.00 90.12 90 CYS A N 1
ATOM 723 C CA . CYS A 1 90 ? 22.027 5.195 -35.318 1.00 90.12 90 CYS A CA 1
ATOM 724 C C . CYS A 1 90 ? 20.768 6.036 -35.077 1.00 90.12 90 CYS A C 1
ATOM 726 O O . CYS A 1 90 ? 20.324 6.150 -33.942 1.00 90.12 90 CYS A O 1
ATOM 728 N N . GLN A 1 91 ? 20.177 6.619 -36.123 1.00 94.56 91 GLN A N 1
ATOM 729 C CA . GLN A 1 91 ? 18.970 7.438 -35.981 1.00 94.56 91 GLN A CA 1
ATOM 730 C C . GLN A 1 91 ? 17.782 6.620 -35.473 1.00 94.56 91 GLN A C 1
ATOM 732 O O . GLN A 1 91 ? 17.080 7.051 -34.559 1.00 94.56 91 GLN A O 1
ATOM 737 N N . ARG A 1 92 ? 17.587 5.409 -36.011 1.00 95.75 92 ARG A N 1
ATOM 738 C CA . ARG A 1 92 ? 16.556 4.482 -35.521 1.00 95.75 92 ARG A CA 1
ATOM 739 C C . ARG A 1 92 ? 16.807 4.056 -34.077 1.00 95.75 92 ARG A C 1
ATOM 741 O O . ARG A 1 92 ? 15.872 4.009 -33.288 1.00 95.75 92 ARG A O 1
ATOM 748 N N . GLU A 1 93 ? 18.059 3.780 -33.734 1.00 94.62 93 GLU A N 1
ATOM 749 C CA . GLU A 1 93 ? 18.476 3.401 -32.385 1.00 94.62 93 GLU A CA 1
ATOM 750 C C . GLU A 1 93 ? 18.223 4.535 -31.375 1.00 94.62 93 GLU A C 1
ATOM 752 O O . GLU A 1 93 ? 17.618 4.308 -30.331 1.00 94.62 93 GLU A O 1
ATOM 757 N N . ILE A 1 94 ? 18.569 5.780 -31.721 1.00 94.88 94 ILE A N 1
ATOM 758 C CA . ILE A 1 94 ? 18.271 6.966 -30.905 1.00 94.88 94 ILE A CA 1
ATOM 759 C C . ILE A 1 94 ? 16.760 7.144 -30.724 1.00 94.88 94 ILE A C 1
ATOM 761 O O . ILE A 1 94 ? 16.310 7.407 -29.611 1.00 94.88 94 ILE A O 1
ATOM 765 N N . ALA A 1 95 ? 15.972 7.013 -31.795 1.00 96.69 95 ALA A N 1
ATOM 766 C CA . ALA A 1 95 ? 14.518 7.141 -31.717 1.00 96.69 95 ALA A CA 1
ATOM 767 C C . ALA A 1 95 ? 13.907 6.083 -30.784 1.00 96.69 95 ALA A C 1
ATOM 769 O O . ALA A 1 95 ? 13.112 6.426 -29.912 1.00 96.69 95 ALA A O 1
ATOM 770 N N . TYR A 1 96 ? 14.350 4.830 -30.908 1.00 96.75 96 TYR A N 1
ATOM 771 C CA . TYR A 1 96 ? 13.929 3.735 -30.038 1.00 96.75 96 TYR A CA 1
ATOM 772 C C . TYR A 1 96 ? 14.277 3.994 -28.567 1.00 96.75 96 TYR A C 1
ATOM 774 O O . TYR A 1 96 ? 13.435 3.814 -27.690 1.00 96.75 96 TYR A O 1
ATOM 782 N N . TYR A 1 97 ? 15.499 4.453 -28.275 1.00 96.81 97 TYR A N 1
ATOM 783 C CA . TYR A 1 97 ? 15.887 4.749 -26.896 1.00 96.81 97 TYR A CA 1
ATOM 784 C C . TYR A 1 97 ? 15.130 5.940 -26.305 1.00 96.81 97 TYR A C 1
ATOM 786 O O . TYR A 1 97 ? 14.807 5.902 -25.123 1.00 96.81 97 TYR A O 1
ATOM 794 N N . ARG A 1 98 ? 14.781 6.951 -27.109 1.00 97.62 98 ARG A N 1
ATOM 795 C CA . ARG A 1 98 ? 13.935 8.071 -26.661 1.00 97.62 98 ARG A CA 1
ATOM 796 C C . ARG A 1 98 ? 12.514 7.632 -26.322 1.00 97.62 98 ARG A C 1
ATOM 798 O O . ARG A 1 98 ? 11.963 8.075 -25.321 1.00 97.62 98 ARG A O 1
ATOM 805 N N . GLU A 1 99 ? 11.925 6.759 -27.135 1.00 97.88 99 GLU A N 1
ATOM 806 C CA . GLU A 1 99 ? 10.614 6.171 -26.840 1.00 97.88 99 GLU A CA 1
ATOM 807 C C . GLU A 1 99 ? 10.674 5.354 -25.543 1.00 97.88 99 GLU A C 1
ATOM 809 O O . GLU A 1 99 ? 9.873 5.565 -24.637 1.00 97.88 99 GLU A O 1
ATOM 814 N N . LYS A 1 100 ? 11.702 4.511 -25.391 1.00 97.44 100 LYS A N 1
ATOM 815 C CA . LYS A 1 100 ? 11.919 3.735 -24.163 1.00 97.44 100 LYS A CA 1
ATOM 816 C C . LYS A 1 100 ? 12.142 4.590 -22.923 1.00 97.44 100 LYS A C 1
ATOM 818 O O . LYS A 1 100 ? 11.662 4.229 -21.853 1.00 97.44 100 LYS A O 1
ATOM 823 N N . GLU A 1 101 ? 12.863 5.696 -23.052 1.00 97.69 101 GLU A N 1
ATOM 824 C CA . GLU A 1 101 ? 13.040 6.663 -21.971 1.00 97.69 101 GLU A CA 1
ATOM 825 C C . GLU A 1 101 ? 11.695 7.276 -21.560 1.00 97.69 101 GLU A C 1
ATOM 827 O O . GLU A 1 101 ? 11.395 7.357 -20.370 1.00 97.69 101 GLU A O 1
ATOM 832 N N . SER A 1 102 ? 10.853 7.639 -22.532 1.00 97.62 102 SER A N 1
ATOM 833 C CA . SER A 1 102 ? 9.501 8.141 -22.271 1.00 97.62 102 SER A CA 1
ATOM 834 C C . SER A 1 102 ? 8.627 7.104 -21.557 1.00 97.62 102 SER A C 1
ATOM 836 O O . SER A 1 102 ? 7.982 7.440 -20.564 1.00 97.62 102 SER A O 1
ATOM 838 N N . ASP A 1 103 ? 8.628 5.850 -22.016 1.00 97.81 103 ASP A N 1
ATOM 839 C CA . ASP A 1 103 ? 7.875 4.754 -21.389 1.00 97.81 103 ASP A CA 1
ATOM 840 C C . ASP A 1 103 ? 8.319 4.515 -19.941 1.00 97.81 103 ASP A C 1
ATOM 842 O O . ASP A 1 103 ? 7.494 4.343 -19.043 1.00 97.81 103 ASP A O 1
ATOM 846 N N . LEU A 1 104 ? 9.634 4.506 -19.702 1.00 98.06 104 LEU A N 1
ATOM 847 C CA . LEU A 1 104 ? 10.202 4.293 -18.374 1.00 98.06 104 LEU A CA 1
ATOM 848 C C . LEU A 1 104 ? 9.857 5.450 -17.436 1.00 98.06 104 LEU A C 1
ATOM 850 O O . LEU A 1 104 ? 9.494 5.213 -16.286 1.00 98.06 104 LEU A O 1
ATOM 854 N N . ASN A 1 105 ? 9.915 6.690 -17.924 1.00 98.00 105 ASN A N 1
ATOM 855 C CA . ASN A 1 105 ? 9.506 7.856 -17.146 1.00 98.00 105 ASN A CA 1
ATOM 856 C C . ASN A 1 105 ? 8.014 7.809 -16.792 1.00 98.00 105 ASN A C 1
ATOM 858 O O . ASN A 1 105 ? 7.650 8.142 -15.667 1.00 98.00 105 ASN A O 1
ATOM 862 N N . ALA A 1 106 ? 7.152 7.350 -17.704 1.00 97.81 106 ALA A N 1
ATOM 863 C CA . ALA A 1 106 ? 5.732 7.163 -17.410 1.00 97.81 106 ALA A CA 1
ATOM 864 C C . ALA A 1 106 ? 5.513 6.114 -16.305 1.00 97.81 106 ALA A C 1
ATOM 866 O O . ALA A 1 106 ? 4.805 6.388 -15.338 1.00 97.81 106 ALA A O 1
ATOM 867 N N . GLN A 1 107 ? 6.188 4.963 -16.397 1.00 97.81 107 GLN A N 1
ATOM 868 C CA . GLN A 1 107 ? 6.141 3.920 -15.362 1.00 97.81 107 GLN A CA 1
ATOM 869 C C . GLN A 1 107 ? 6.690 4.409 -14.018 1.00 97.81 107 GLN A C 1
ATOM 871 O O . GLN A 1 107 ? 6.175 4.037 -12.968 1.00 97.81 107 GLN A O 1
ATOM 876 N N . TYR A 1 108 ? 7.728 5.249 -14.032 1.00 97.94 108 TYR A N 1
ATOM 877 C CA . TYR A 1 108 ? 8.280 5.844 -12.817 1.00 97.94 108 TYR A CA 1
ATOM 878 C C . TYR A 1 108 ? 7.258 6.744 -12.116 1.00 97.94 108 TYR A C 1
ATOM 880 O O . TYR A 1 108 ? 7.057 6.610 -10.912 1.00 97.94 108 TYR A O 1
ATOM 888 N N . ILE A 1 109 ? 6.584 7.619 -12.869 1.00 97.94 109 ILE A N 1
ATOM 889 C CA . ILE A 1 109 ? 5.550 8.516 -12.334 1.00 97.94 109 ILE A CA 1
ATOM 890 C C . ILE A 1 109 ? 4.366 7.711 -11.778 1.00 97.94 109 ILE A C 1
ATOM 892 O O . ILE A 1 109 ? 3.861 8.027 -10.702 1.00 97.94 109 ILE A O 1
ATOM 896 N N . GLU A 1 110 ? 3.939 6.658 -12.480 1.00 98.06 110 GLU A N 1
ATOM 897 C CA . GLU A 1 110 ? 2.881 5.751 -12.014 1.00 98.06 110 GLU A CA 1
ATOM 898 C C . GLU A 1 110 ? 3.280 5.051 -10.706 1.00 98.06 110 GLU A C 1
ATOM 900 O O . GLU A 1 110 ? 2.549 5.115 -9.720 1.00 98.06 110 GLU A O 1
ATOM 905 N N . ALA A 1 111 ? 4.486 4.481 -10.647 1.00 97.94 111 ALA A N 1
ATOM 906 C CA . ALA A 1 111 ? 4.995 3.835 -9.442 1.00 97.94 111 ALA A CA 1
ATOM 907 C C . ALA A 1 111 ? 5.134 4.813 -8.260 1.00 97.94 111 ALA A C 1
ATOM 909 O O . ALA A 1 111 ? 4.891 4.440 -7.112 1.00 97.94 111 ALA A O 1
ATOM 910 N N . GLU A 1 112 ? 5.515 6.068 -8.511 1.00 98.25 112 GLU A N 1
ATOM 911 C CA . GLU A 1 112 ? 5.572 7.102 -7.476 1.00 98.25 112 GLU A CA 1
ATOM 912 C C . GLU A 1 112 ? 4.172 7.429 -6.932 1.00 98.25 112 GLU A C 1
ATOM 914 O O . GLU A 1 112 ? 3.986 7.498 -5.711 1.00 98.25 112 GLU A O 1
ATOM 919 N N . ALA A 1 113 ? 3.175 7.558 -7.812 1.00 97.81 113 ALA A N 1
ATOM 920 C CA . ALA A 1 113 ? 1.784 7.768 -7.419 1.00 97.81 113 ALA A CA 1
ATOM 921 C C . ALA A 1 113 ? 1.243 6.595 -6.582 1.00 97.81 113 ALA A C 1
ATOM 923 O O . ALA A 1 113 ? 0.629 6.820 -5.533 1.00 97.81 113 ALA A O 1
ATOM 924 N N . ASP A 1 114 ? 1.545 5.358 -6.979 1.00 98.25 114 ASP A N 1
ATOM 925 C CA . ASP A 1 114 ? 1.171 4.150 -6.239 1.00 98.25 114 ASP A CA 1
ATOM 926 C C . ASP A 1 114 ? 1.811 4.109 -4.848 1.00 98.25 114 ASP A C 1
ATOM 928 O O . ASP A 1 114 ? 1.148 3.790 -3.859 1.00 98.25 114 ASP A O 1
ATOM 932 N N . ILE A 1 115 ? 3.089 4.485 -4.727 1.00 97.94 115 ILE A N 1
ATOM 933 C CA . ILE A 1 115 ? 3.770 4.570 -3.427 1.00 97.94 115 ILE A CA 1
ATOM 934 C C . ILE A 1 115 ? 3.075 5.587 -2.516 1.00 97.94 115 ILE A C 1
ATOM 936 O O . ILE A 1 115 ? 2.914 5.329 -1.320 1.00 97.94 115 ILE A O 1
ATOM 940 N N . VAL A 1 116 ? 2.665 6.741 -3.047 1.00 98.12 116 VAL A N 1
ATOM 941 C CA . VAL A 1 116 ? 1.945 7.761 -2.271 1.00 98.12 116 VAL A CA 1
ATOM 942 C C . VAL A 1 116 ? 0.576 7.244 -1.823 1.00 98.12 116 VAL A C 1
ATOM 944 O O . VAL A 1 116 ? 0.226 7.409 -0.651 1.00 98.12 116 VAL A O 1
ATOM 947 N N . ALA A 1 117 ? -0.169 6.575 -2.705 1.00 98.00 117 ALA A N 1
ATOM 948 C CA . ALA A 1 117 ? -1.456 5.971 -2.367 1.00 98.00 117 ALA A CA 1
ATOM 949 C C . ALA A 1 117 ? -1.309 4.902 -1.269 1.00 98.00 117 ALA A C 1
ATOM 951 O O . ALA A 1 117 ? -1.957 4.990 -0.227 1.00 98.00 117 ALA A O 1
ATOM 952 N N . LEU A 1 118 ? -0.368 3.968 -1.432 1.00 98.31 118 LEU A N 1
ATOM 953 C CA . LEU A 1 118 ? -0.105 2.909 -0.454 1.00 98.31 118 LEU A CA 1
ATOM 954 C C . LEU A 1 118 ? 0.351 3.452 0.904 1.00 98.31 118 LEU A C 1
ATOM 956 O O . LEU A 1 118 ? 0.023 2.878 1.943 1.00 98.31 118 LEU A O 1
ATOM 960 N N . ARG A 1 119 ? 1.098 4.563 0.930 1.00 98.25 119 ARG A N 1
ATOM 961 C CA . ARG A 1 119 ? 1.468 5.239 2.184 1.00 98.25 119 ARG A CA 1
ATOM 96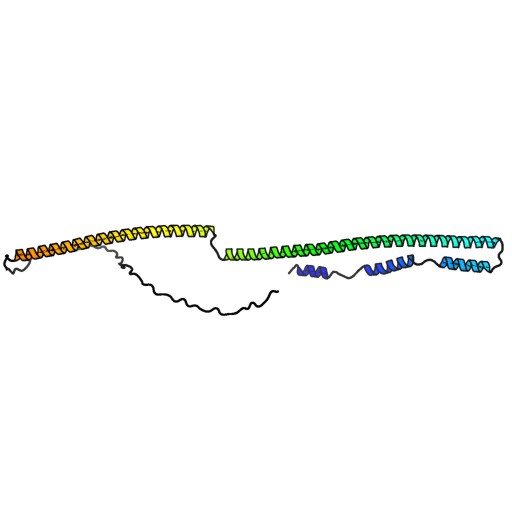2 C C . ARG A 1 119 ? 0.246 5.773 2.922 1.00 98.25 119 ARG A C 1
ATOM 964 O O . ARG A 1 119 ? 0.173 5.612 4.138 1.00 98.25 119 ARG A O 1
ATOM 971 N N . LYS A 1 120 ? -0.708 6.363 2.200 1.00 98.12 120 LYS A N 1
ATOM 972 C CA . LYS A 1 120 ? -1.960 6.862 2.778 1.00 98.12 120 LYS A CA 1
ATOM 973 C C . LYS A 1 120 ? -2.816 5.720 3.331 1.00 98.12 120 LYS A C 1
ATOM 975 O O . LYS A 1 120 ? -3.291 5.809 4.461 1.00 98.12 120 LYS A O 1
ATOM 980 N N . ASP A 1 121 ? -2.948 4.630 2.579 1.00 98.00 121 ASP A N 1
ATOM 981 C CA . ASP A 1 121 ? -3.693 3.445 3.022 1.00 98.00 121 ASP A CA 1
ATOM 982 C C . ASP A 1 121 ? -3.060 2.819 4.272 1.00 98.00 121 ASP A C 1
ATOM 984 O O . ASP A 1 121 ? -3.750 2.395 5.203 1.00 98.00 121 ASP A O 1
ATOM 988 N N . LEU A 1 122 ? -1.726 2.799 4.328 1.00 98.38 122 LEU A N 1
ATOM 989 C CA . LEU A 1 122 ? -0.978 2.324 5.485 1.00 98.38 122 LEU A CA 1
ATOM 990 C C . LEU A 1 122 ? -1.212 3.210 6.714 1.00 98.38 122 LEU A C 1
ATOM 992 O O . LEU A 1 122 ? -1.417 2.674 7.804 1.00 98.38 122 LEU A O 1
ATOM 996 N N . GLU A 1 123 ? -1.207 4.534 6.561 1.00 98.12 123 GLU A N 1
ATOM 997 C CA . GLU A 1 123 ? -1.504 5.471 7.650 1.00 98.12 123 GLU A CA 1
ATOM 998 C C . GLU A 1 123 ? -2.929 5.270 8.188 1.00 98.12 123 GLU A C 1
ATOM 1000 O O . GLU A 1 123 ? -3.140 5.170 9.401 1.00 98.12 123 GLU A O 1
ATOM 1005 N N . GLU A 1 124 ? -3.912 5.110 7.301 1.00 97.88 124 GLU A N 1
ATOM 1006 C CA . GLU A 1 124 ? -5.290 4.833 7.700 1.00 97.88 124 GLU A CA 1
ATOM 1007 C C . GLU A 1 124 ? -5.417 3.491 8.436 1.00 97.88 124 GLU A C 1
ATOM 1009 O O . GLU A 1 124 ? -6.046 3.417 9.500 1.00 97.88 124 GLU A O 1
ATOM 1014 N N . ALA A 1 125 ? -4.768 2.440 7.932 1.00 97.81 125 ALA A N 1
ATOM 1015 C CA . ALA A 1 125 ? -4.744 1.135 8.583 1.00 97.81 125 ALA A CA 1
ATOM 1016 C C . ALA A 1 125 ? -4.069 1.188 9.965 1.00 97.81 125 ALA A C 1
ATOM 1018 O O . ALA A 1 125 ? -4.543 0.554 10.915 1.00 97.81 125 ALA A O 1
ATOM 1019 N N . GLN A 1 126 ? -2.988 1.961 10.108 1.00 97.81 126 GLN A N 1
ATOM 1020 C CA . GLN A 1 126 ? -2.324 2.186 11.392 1.00 97.81 126 GLN A CA 1
ATOM 1021 C C . GLN A 1 126 ? -3.230 2.922 12.377 1.00 97.81 126 GLN A C 1
ATOM 1023 O O . GLN A 1 126 ? -3.334 2.495 13.527 1.00 97.81 126 GLN A O 1
ATOM 1028 N N . ARG A 1 127 ? -3.946 3.958 11.929 1.00 97.88 127 ARG A N 1
ATOM 1029 C CA . ARG A 1 127 ? -4.924 4.675 12.757 1.00 97.88 127 ARG A CA 1
ATOM 1030 C C . ARG A 1 127 ? -6.038 3.745 13.240 1.00 97.88 127 ARG A C 1
ATOM 1032 O O . ARG A 1 127 ? -6.334 3.709 14.430 1.00 97.88 127 ARG A O 1
ATOM 1039 N N . ILE A 1 128 ? -6.613 2.935 12.347 1.00 97.50 128 ILE A N 1
ATOM 1040 C CA . ILE A 1 128 ? -7.640 1.945 12.714 1.00 97.50 128 ILE A CA 1
ATOM 1041 C C . ILE A 1 128 ? -7.090 0.955 13.744 1.00 97.50 128 ILE A C 1
ATOM 1043 O O . ILE A 1 128 ? -7.782 0.608 14.701 1.00 97.50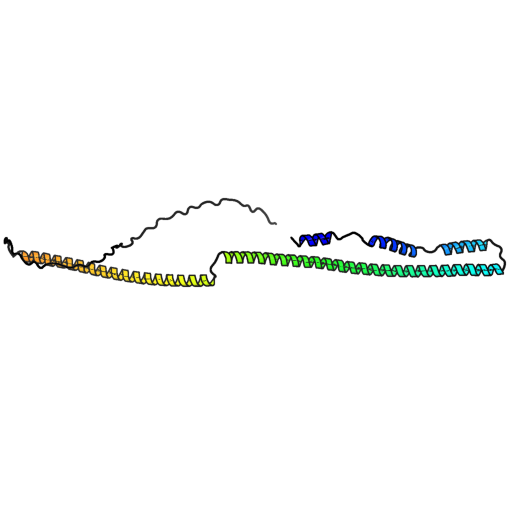 128 ILE A O 1
ATOM 1047 N N . ARG A 1 129 ? -5.846 0.497 13.568 1.00 97.81 129 ARG A N 1
ATOM 1048 C CA . ARG A 1 129 ? -5.192 -0.391 14.531 1.00 97.81 129 ARG A CA 1
ATOM 1049 C C . ARG A 1 129 ? -4.989 0.285 15.888 1.00 97.81 129 ARG A C 1
ATOM 1051 O O . ARG A 1 129 ? -5.252 -0.369 16.890 1.00 97.81 129 ARG A O 1
ATOM 1058 N N . SER A 1 130 ? -4.557 1.547 15.926 1.00 97.44 130 SER A N 1
ATOM 1059 C CA . SER A 1 130 ? -4.412 2.312 17.174 1.00 97.44 130 SER A CA 1
ATOM 1060 C C . SER A 1 130 ? -5.738 2.382 17.922 1.00 97.44 130 SER A C 1
ATOM 1062 O O . SER A 1 130 ? -5.814 1.963 19.071 1.00 97.44 130 SER A O 1
ATOM 1064 N N . ASN A 1 131 ? -6.812 2.767 17.226 1.00 97.25 131 ASN A N 1
ATOM 1065 C CA . ASN A 1 131 ? -8.147 2.834 17.816 1.00 97.25 131 ASN A CA 1
ATOM 1066 C C . ASN A 1 131 ? -8.589 1.470 18.367 1.00 97.25 131 ASN A C 1
ATOM 1068 O O . ASN A 1 131 ? -9.146 1.392 19.455 1.00 97.25 131 ASN A O 1
ATOM 1072 N N . LYS A 1 132 ? -8.329 0.372 17.641 1.00 97.62 132 LYS A N 1
ATOM 1073 C CA . LYS A 1 132 ? -8.641 -0.985 18.123 1.00 97.62 132 LYS A CA 1
ATOM 1074 C C . LYS A 1 132 ? -7.884 -1.337 19.400 1.00 97.62 132 LYS A C 1
ATOM 1076 O O . LYS A 1 132 ? -8.495 -1.893 20.300 1.00 97.62 132 LYS A O 1
ATOM 1081 N N . LEU A 1 133 ? -6.601 -0.990 19.490 1.00 97.50 133 LEU A N 1
ATOM 1082 C CA . LEU A 1 133 ? -5.813 -1.212 20.703 1.00 97.50 133 LEU A CA 1
ATOM 1083 C C . LEU A 1 133 ? -6.356 -0.395 21.881 1.00 97.50 133 LEU A C 1
ATOM 1085 O O . LEU A 1 133 ? -6.497 -0.931 22.972 1.00 97.50 133 LEU A O 1
ATOM 1089 N N . GLU A 1 134 ? -6.742 0.862 21.657 1.00 96.69 134 GLU A N 1
ATOM 1090 C CA . GLU A 1 134 ? -7.379 1.690 22.691 1.00 96.69 134 GLU A CA 1
ATOM 1091 C C . GLU A 1 134 ? -8.715 1.097 23.162 1.00 96.69 134 GLU A C 1
ATOM 1093 O O . GLU A 1 134 ? -8.998 1.060 24.363 1.00 96.69 134 GLU A O 1
ATOM 1098 N N . TYR A 1 135 ? -9.534 0.585 22.238 1.00 96.88 135 TYR A N 1
ATOM 1099 C CA . TYR A 1 135 ? -10.762 -0.124 22.595 1.00 96.88 135 TYR A CA 1
ATOM 1100 C C . TYR A 1 135 ? -10.475 -1.411 23.365 1.00 96.88 135 TYR A C 1
ATOM 1102 O O . TYR A 1 135 ? -11.152 -1.678 24.358 1.00 96.88 135 TYR A O 1
ATOM 1110 N N . ASP A 1 136 ? -9.476 -2.187 22.951 1.00 96.56 136 ASP A N 1
ATOM 1111 C CA . ASP A 1 136 ? -9.076 -3.413 23.636 1.00 96.56 136 ASP A CA 1
ATOM 1112 C C . ASP A 1 136 ? -8.591 -3.113 25.063 1.00 96.56 136 ASP A C 1
ATOM 1114 O O . ASP A 1 136 ? -8.993 -3.811 25.995 1.00 96.56 136 ASP A O 1
ATOM 1118 N N . ASP A 1 137 ? -7.833 -2.034 25.269 1.00 95.25 137 ASP A N 1
ATOM 1119 C CA . ASP A 1 137 ? -7.404 -1.568 26.592 1.00 95.25 137 ASP A CA 1
ATOM 1120 C C . ASP A 1 137 ? -8.596 -1.180 27.477 1.00 95.25 137 ASP A C 1
ATOM 1122 O O . ASP A 1 137 ? -8.643 -1.514 28.664 1.00 95.25 137 ASP A O 1
ATOM 1126 N N . ILE A 1 138 ? -9.592 -0.480 26.923 1.00 93.00 138 ILE A N 1
ATOM 1127 C CA . ILE A 1 138 ? -10.826 -0.146 27.650 1.00 93.00 138 ILE A CA 1
ATOM 1128 C C . ILE A 1 138 ? -11.592 -1.425 28.003 1.00 93.00 138 ILE A C 1
ATOM 1130 O O . ILE A 1 138 ? -12.061 -1.571 29.133 1.00 93.00 138 ILE A O 1
ATOM 1134 N N . VAL A 1 139 ? -11.695 -2.373 27.071 1.00 92.00 139 VAL A N 1
ATOM 1135 C CA . VAL A 1 139 ? -12.348 -3.666 27.301 1.00 92.00 139 VAL A CA 1
ATOM 1136 C C . VAL A 1 139 ? -11.624 -4.454 28.391 1.00 92.00 139 VAL A C 1
ATOM 1138 O O . VAL A 1 139 ? -12.291 -5.018 29.258 1.00 92.00 139 VAL A O 1
ATOM 1141 N N . GLN A 1 140 ? -10.290 -4.476 28.390 1.00 90.00 140 GLN A N 1
ATOM 1142 C CA . GLN A 1 140 ? -9.503 -5.103 29.451 1.00 90.00 140 GLN A CA 1
ATOM 1143 C C . GLN A 1 140 ? -9.755 -4.422 30.794 1.00 90.00 140 GLN A C 1
ATOM 1145 O O . GLN A 1 140 ? -10.135 -5.103 31.735 1.00 90.00 140 GLN A O 1
ATOM 1150 N N . LYS A 1 141 ? -9.711 -3.086 30.875 1.00 89.56 141 LYS A N 1
ATOM 1151 C CA . LYS A 1 141 ? -10.034 -2.348 32.113 1.00 89.56 141 LYS A CA 1
ATOM 1152 C C . LYS A 1 141 ? -11.442 -2.648 32.640 1.00 89.56 141 LYS A C 1
ATOM 1154 O O . LYS A 1 141 ? -11.640 -2.714 33.853 1.00 89.56 141 LYS A O 1
ATOM 1159 N N . ILE A 1 142 ? -12.425 -2.817 31.752 1.00 87.44 142 ILE A N 1
ATOM 1160 C CA . ILE A 1 142 ? -13.796 -3.197 32.127 1.00 87.44 142 ILE A CA 1
ATOM 1161 C C . ILE A 1 142 ? -13.837 -4.639 32.656 1.00 87.44 142 ILE A C 1
ATOM 1163 O O . ILE A 1 142 ? -14.517 -4.894 33.649 1.00 87.44 142 ILE A O 1
ATOM 1167 N N . LYS A 1 143 ? -13.102 -5.565 32.027 1.00 84.62 143 LYS A N 1
ATOM 1168 C CA . LYS A 1 143 ? -13.000 -6.968 32.458 1.00 84.62 143 LYS A CA 1
ATOM 1169 C C . LYS A 1 143 ? -12.242 -7.120 33.784 1.00 84.62 143 LYS A C 1
ATOM 1171 O O . LYS A 1 143 ? -12.721 -7.819 34.671 1.00 84.62 143 LYS A O 1
ATOM 1176 N N . ASP A 1 144 ? -11.115 -6.431 33.945 1.00 80.62 144 ASP A N 1
ATOM 1177 C CA . ASP A 1 144 ? -10.232 -6.511 35.116 1.00 80.62 144 ASP A CA 1
ATOM 1178 C C . ASP A 1 144 ? -10.878 -5.937 36.376 1.00 80.62 144 ASP A C 1
ATOM 1180 O O . ASP A 1 144 ? -10.669 -6.452 37.472 1.00 80.62 144 ASP A O 1
ATOM 1184 N N . LYS A 1 145 ? -11.733 -4.912 36.238 1.00 77.38 145 LYS A N 1
ATOM 1185 C CA . LYS A 1 145 ? -12.511 -4.369 37.365 1.00 77.38 145 LYS A CA 1
ATOM 1186 C C . LYS A 1 145 ? -13.541 -5.353 37.939 1.00 77.38 145 LYS A C 1
ATOM 1188 O O . LYS A 1 145 ? -14.286 -4.955 38.831 1.00 77.38 145 LYS A O 1
ATOM 1193 N N . SER A 1 146 ? -13.597 -6.607 37.466 1.00 71.56 146 SER A N 1
ATOM 1194 C CA . SER A 1 146 ? -14.531 -7.646 37.926 1.00 71.56 146 SER A CA 1
ATOM 1195 C C . SER A 1 146 ? -15.958 -7.104 38.065 1.00 71.56 146 SER A C 1
ATOM 1197 O O . SER A 1 146 ? -16.684 -7.402 39.019 1.00 71.56 146 SER A O 1
ATOM 1199 N N . LEU A 1 147 ? -16.352 -6.240 37.127 1.00 75.69 147 LEU A N 1
ATOM 1200 C CA . LEU A 1 147 ? -17.686 -5.673 37.109 1.00 75.69 147 LEU A CA 1
ATOM 1201 C C . LEU A 1 147 ? -18.639 -6.794 36.705 1.00 75.69 147 LEU A C 1
ATOM 1203 O O . LEU A 1 147 ? -18.442 -7.439 35.676 1.00 75.69 147 LEU A O 1
ATOM 1207 N N . ARG A 1 148 ? -19.678 -7.012 37.518 1.00 78.19 148 ARG A N 1
ATOM 1208 C CA . ARG A 1 148 ? -20.798 -7.889 37.150 1.00 78.19 148 ARG A CA 1
ATOM 1209 C C . ARG A 1 148 ? -21.337 -7.480 35.783 1.00 78.19 148 ARG A C 1
ATOM 1211 O O . ARG A 1 148 ? -21.362 -6.286 35.466 1.00 78.19 148 ARG A O 1
ATOM 1218 N N . SER A 1 149 ? -21.765 -8.453 34.985 1.00 85.44 149 SER A N 1
ATOM 1219 C CA . SER A 1 149 ? -22.338 -8.152 33.674 1.00 85.44 149 SER A CA 1
ATOM 1220 C C . SER A 1 149 ? -23.578 -7.263 33.829 1.00 85.44 149 SER A C 1
ATOM 1222 O O . SER A 1 149 ? -24.243 -7.279 34.866 1.00 85.44 149 SER A O 1
ATOM 1224 N N . ARG A 1 150 ? -23.928 -6.485 32.794 1.00 87.31 150 ARG A N 1
ATOM 1225 C CA . ARG A 1 150 ? -25.132 -5.636 32.853 1.00 87.31 150 ARG A CA 1
ATOM 1226 C C . ARG A 1 150 ? -26.401 -6.447 33.146 1.00 87.31 150 ARG A C 1
ATOM 1228 O O . ARG A 1 150 ? -27.261 -5.954 33.860 1.00 87.31 150 ARG A O 1
ATOM 1235 N N . SER A 1 151 ? -26.491 -7.679 32.638 1.00 88.94 151 SER A N 1
ATOM 1236 C CA . SER A 1 151 ? -27.630 -8.574 32.891 1.00 88.94 151 SER A CA 1
ATOM 1237 C C . SER A 1 151 ? -27.724 -8.964 34.365 1.00 88.94 151 SER A C 1
ATOM 1239 O O . SER A 1 151 ? -28.762 -8.770 34.985 1.00 88.94 151 SER A O 1
ATOM 1241 N N . GLU A 1 152 ? -26.620 -9.429 34.954 1.00 89.06 152 GLU A N 1
ATOM 1242 C CA . GLU A 1 152 ? -26.575 -9.819 36.371 1.00 89.06 152 GLU A CA 1
ATOM 1243 C C . GLU A 1 152 ? -26.822 -8.628 37.305 1.00 89.06 152 GLU A C 1
ATOM 1245 O O . GLU A 1 152 ? -27.445 -8.773 38.353 1.00 89.06 152 GLU A O 1
ATOM 1250 N N . GLN A 1 153 ? -26.340 -7.433 36.944 1.00 89.69 153 GLN A N 1
ATOM 1251 C CA . GLN A 1 153 ? -26.632 -6.212 37.700 1.00 89.69 153 GLN A CA 1
ATOM 1252 C C . GLN A 1 153 ? -28.123 -5.873 37.652 1.00 89.69 153 GLN A C 1
ATOM 1254 O O . GLN A 1 153 ? -28.688 -5.522 38.684 1.00 89.69 153 GLN A O 1
ATOM 1259 N N . GLN A 1 154 ? -28.762 -6.013 36.488 1.00 93.06 154 GLN A N 1
ATOM 1260 C CA . GLN A 1 154 ? -30.196 -5.781 36.329 1.00 93.06 154 GLN A CA 1
ATOM 1261 C C . GLN A 1 154 ? -31.018 -6.761 37.179 1.00 93.06 154 GLN A C 1
ATOM 1263 O O . GLN A 1 154 ? -31.938 -6.346 37.875 1.00 93.06 154 GLN A O 1
ATOM 1268 N N . GLU A 1 155 ? -30.660 -8.046 37.169 1.00 94.62 155 GLU A N 1
ATOM 1269 C CA . GLU A 1 155 ? -31.305 -9.069 38.001 1.00 94.62 155 GLU A CA 1
ATOM 1270 C C . GLU A 1 155 ? -31.120 -8.789 39.496 1.00 94.62 155 GLU A C 1
ATOM 1272 O O . GLU A 1 155 ? -32.074 -8.891 40.266 1.00 94.62 155 GLU A O 1
ATOM 1277 N N . ALA A 1 156 ? -29.919 -8.377 39.912 1.00 92.62 156 ALA A N 1
ATOM 1278 C CA . ALA A 1 156 ? -29.657 -8.005 41.297 1.00 92.62 156 ALA A CA 1
ATOM 1279 C C . ALA A 1 156 ? -30.478 -6.781 41.736 1.00 92.62 156 ALA A C 1
ATOM 1281 O O . ALA A 1 156 ? -30.988 -6.775 42.853 1.00 92.62 156 ALA A O 1
ATOM 1282 N N . ILE A 1 157 ? -30.627 -5.772 40.870 1.00 94.88 157 ILE A N 1
ATOM 1283 C CA . ILE A 1 157 ? -31.475 -4.599 41.133 1.00 94.88 157 ILE A CA 1
ATOM 1284 C C . ILE A 1 157 ? -32.929 -5.035 41.310 1.00 94.88 157 ILE A C 1
ATOM 1286 O O . ILE A 1 157 ? -33.523 -4.719 42.334 1.00 94.88 157 ILE A O 1
ATOM 1290 N N . LEU A 1 158 ? -33.468 -5.828 40.379 1.00 96.12 158 LEU A N 1
ATOM 1291 C CA . LEU A 1 158 ? -34.845 -6.322 40.465 1.00 96.12 158 LEU A CA 1
ATOM 1292 C C . LEU A 1 158 ? -35.086 -7.142 41.739 1.00 96.12 158 LEU A C 1
ATOM 1294 O O . LEU A 1 158 ? -36.133 -7.026 42.370 1.00 96.12 158 LEU A O 1
ATOM 1298 N N . ASN A 1 159 ? -34.119 -7.970 42.141 1.00 96.56 159 ASN A N 1
ATOM 1299 C CA . ASN A 1 159 ? -34.236 -8.747 43.369 1.00 96.56 159 ASN A CA 1
ATOM 1300 C C . A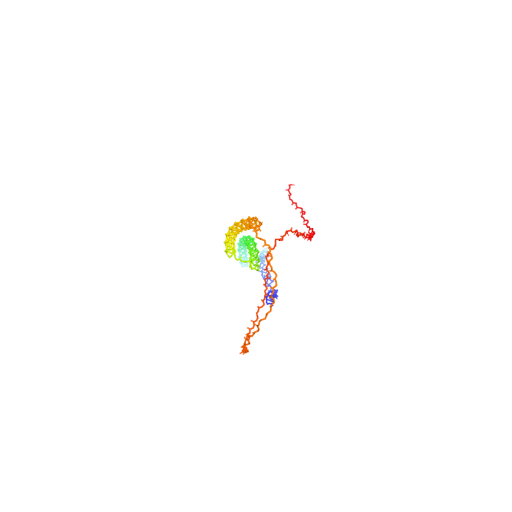SN A 1 159 ? -34.258 -7.852 44.619 1.00 96.56 159 ASN A C 1
ATOM 1302 O O . ASN A 1 159 ? -35.096 -8.053 45.493 1.00 96.56 159 ASN A O 1
ATOM 1306 N N . LEU A 1 160 ? -33.382 -6.844 44.681 1.00 96.62 160 LEU A N 1
ATOM 1307 C CA . LEU A 1 160 ? -33.358 -5.880 45.785 1.00 96.62 160 LEU A CA 1
ATOM 1308 C C . LEU A 1 160 ? -34.633 -5.029 45.829 1.00 96.62 160 LEU A C 1
ATOM 1310 O O . LEU A 1 160 ? -35.155 -4.779 46.908 1.00 96.62 160 LEU A O 1
ATOM 1314 N N . GLU A 1 161 ? -35.170 -4.619 44.680 1.00 96.69 161 GLU A N 1
ATOM 1315 C CA . GLU A 1 161 ? -36.447 -3.896 44.600 1.00 96.69 161 GLU A CA 1
ATOM 1316 C C . GLU A 1 161 ? -37.609 -4.741 45.139 1.00 96.69 161 GLU A C 1
ATOM 1318 O O . GLU A 1 161 ? -38.435 -4.244 45.907 1.00 96.69 161 GLU A O 1
ATOM 1323 N N . ASN A 1 162 ? -37.643 -6.035 44.806 1.00 96.06 162 ASN A N 1
ATOM 1324 C CA . ASN A 1 162 ? -38.637 -6.962 45.345 1.00 96.06 162 ASN A CA 1
ATOM 1325 C C . ASN A 1 162 ? -38.485 -7.161 46.860 1.00 96.06 162 ASN A C 1
ATOM 1327 O O . ASN A 1 162 ? -39.484 -7.214 47.577 1.00 96.06 162 ASN A O 1
ATOM 1331 N N . GLU A 1 163 ? -37.252 -7.262 47.357 1.00 96.94 163 GLU A N 1
ATOM 1332 C CA . GLU A 1 163 ? -36.969 -7.393 48.788 1.00 96.94 163 GLU A CA 1
ATOM 1333 C C . GLU A 1 163 ? -37.381 -6.133 49.562 1.00 96.94 163 GLU A C 1
ATOM 1335 O O . GLU A 1 163 ? -38.029 -6.235 50.604 1.00 96.94 163 GLU A O 1
ATOM 1340 N N . ILE A 1 164 ? -37.099 -4.942 49.022 1.00 96.25 164 ILE A N 1
ATOM 1341 C CA . ILE A 1 164 ? -37.553 -3.666 49.592 1.00 96.25 164 ILE A CA 1
ATOM 1342 C C . ILE A 1 164 ? -39.080 -3.628 49.655 1.00 96.25 164 ILE A C 1
ATOM 1344 O O . ILE A 1 164 ? -39.636 -3.345 50.715 1.00 96.25 164 ILE A O 1
ATOM 1348 N N . ALA A 1 165 ? -39.768 -3.973 48.563 1.00 96.44 165 ALA A N 1
ATOM 1349 C CA . ALA A 1 165 ? -41.228 -3.995 48.537 1.00 96.44 165 ALA A CA 1
ATOM 1350 C C . ALA A 1 165 ? -41.814 -4.978 49.571 1.00 96.44 165 ALA A C 1
ATOM 1352 O O . ALA A 1 165 ? -42.817 -4.677 50.225 1.00 96.44 165 ALA A O 1
ATOM 1353 N N . ALA A 1 166 ? -41.177 -6.137 49.764 1.00 96.19 166 ALA A N 1
ATOM 1354 C CA . ALA A 1 166 ? -41.577 -7.107 50.778 1.00 96.19 166 ALA A CA 1
ATOM 1355 C C . ALA A 1 166 ? -41.376 -6.572 52.208 1.00 96.19 166 ALA A C 1
ATOM 1357 O O . ALA A 1 166 ? -42.286 -6.677 53.033 1.00 96.19 166 ALA A O 1
ATOM 1358 N N . LEU A 1 167 ? -40.230 -5.946 52.493 1.00 96.25 167 LEU A N 1
ATOM 1359 C CA . LEU A 1 167 ? -39.936 -5.342 53.798 1.00 96.25 167 LEU A CA 1
ATOM 1360 C C . LEU A 1 167 ? -40.851 -4.154 54.110 1.00 96.25 167 LEU A C 1
ATOM 1362 O O . LEU A 1 167 ? -41.253 -3.965 55.258 1.00 96.25 167 LEU A O 1
ATOM 1366 N N . GLU A 1 168 ? -41.221 -3.354 53.112 1.00 95.75 168 GLU A N 1
ATOM 1367 C CA . GLU A 1 168 ? -42.194 -2.272 53.278 1.00 95.75 168 GLU A CA 1
ATOM 1368 C C . GLU A 1 168 ? -43.589 -2.808 53.615 1.00 95.75 168 GLU A C 1
ATOM 1370 O O . GLU A 1 168 ? -44.259 -2.270 54.504 1.00 95.75 168 GLU A O 1
ATOM 1375 N N . ALA A 1 169 ? -44.006 -3.902 52.971 1.00 95.44 169 ALA A N 1
ATOM 1376 C CA . ALA A 1 169 ? -45.248 -4.586 53.310 1.00 95.44 169 ALA A CA 1
ATOM 1377 C C . ALA A 1 169 ? -45.209 -5.148 54.741 1.00 95.44 169 ALA A C 1
ATOM 1379 O O . ALA A 1 169 ? -46.154 -4.938 55.504 1.00 95.44 169 ALA A O 1
ATOM 1380 N N . GLU A 1 170 ? -44.107 -5.791 55.141 1.00 95.50 170 GLU A N 1
ATOM 1381 C CA . GLU A 1 170 ? -43.922 -6.320 56.498 1.00 95.50 170 GLU A CA 1
ATOM 1382 C C . GLU A 1 170 ? -43.894 -5.199 57.552 1.00 95.50 170 GLU A C 1
ATOM 1384 O O . GLU A 1 170 ? -44.541 -5.278 58.595 1.00 95.50 170 GLU A O 1
ATOM 1389 N N . LYS A 1 171 ? -43.232 -4.077 57.264 1.00 94.69 171 LYS A N 1
ATOM 1390 C CA . LYS A 1 171 ? -43.281 -2.879 58.113 1.00 94.69 171 LYS A CA 1
ATOM 1391 C C . LYS A 1 171 ? -44.713 -2.360 58.267 1.00 94.69 171 LYS A C 1
ATOM 1393 O O . LYS A 1 171 ? -45.106 -1.954 59.365 1.00 94.69 171 LYS A O 1
ATOM 1398 N N . GLY A 1 172 ? -45.499 -2.384 57.190 1.00 93.56 172 GLY A N 1
ATOM 1399 C CA . GLY A 1 172 ? -46.919 -2.042 57.210 1.00 93.56 172 GLY A CA 1
ATOM 1400 C C . GLY A 1 172 ? -47.729 -2.953 58.136 1.00 93.56 172 GLY A C 1
ATOM 1401 O O . GLY A 1 172 ? -48.505 -2.457 58.958 1.00 93.56 172 GLY A O 1
ATOM 1402 N N . THR A 1 173 ? -47.514 -4.271 58.074 1.00 94.56 173 THR A N 1
ATOM 1403 C CA . THR A 1 173 ? -48.205 -5.226 58.957 1.00 94.56 173 THR A CA 1
ATOM 1404 C C . THR A 1 173 ? -47.770 -5.067 60.414 1.00 94.56 173 THR A C 1
ATOM 1406 O O . THR A 1 173 ? -48.632 -5.020 61.293 1.00 94.56 173 THR A O 1
ATOM 1409 N N . TYR A 1 174 ? -46.478 -4.872 60.701 1.00 94.50 174 TYR A N 1
ATOM 1410 C CA . TYR A 1 174 ? -46.011 -4.581 62.063 1.00 94.50 174 TYR A CA 1
ATOM 1411 C C . TYR A 1 174 ? -46.612 -3.294 62.621 1.00 94.50 174 TYR A C 1
ATOM 1413 O O . TYR A 1 174 ? -47.007 -3.260 63.787 1.00 94.50 174 TYR A O 1
ATOM 1421 N N . SER A 1 175 ? -46.730 -2.247 61.802 1.00 93.81 175 SER A N 1
ATOM 1422 C CA . SER A 1 175 ? -47.392 -1.006 62.205 1.00 93.81 175 SER A CA 1
ATOM 1423 C C . SER A 1 175 ? -48.856 -1.256 62.587 1.00 93.81 175 SER A C 1
ATOM 1425 O O . SER A 1 175 ? -49.295 -0.814 63.650 1.00 93.81 175 SER A O 1
ATOM 1427 N N . GLN A 1 176 ? -49.600 -2.039 61.798 1.00 93.50 176 GLN A N 1
ATOM 1428 C CA . GLN A 1 176 ? -50.987 -2.409 62.112 1.00 93.50 176 GLN A CA 1
ATOM 1429 C C . GLN A 1 176 ? -51.106 -3.238 63.399 1.00 93.50 176 GLN A C 1
ATOM 1431 O O . GLN A 1 176 ? -51.962 -2.958 64.245 1.00 93.50 176 GLN A O 1
ATOM 1436 N N . VAL A 1 177 ? -50.235 -4.235 63.581 1.00 94.56 177 VAL A N 1
ATOM 1437 C CA . VAL A 1 177 ? -50.198 -5.063 64.798 1.00 94.56 177 VAL A CA 1
ATOM 1438 C C . VAL A 1 177 ? -49.885 -4.201 66.020 1.00 94.56 177 VAL A C 1
ATOM 1440 O O . VAL A 1 177 ? -50.543 -4.328 67.053 1.00 94.56 177 VAL A O 1
ATOM 1443 N N . TRP A 1 178 ? -48.931 -3.277 65.901 1.00 94.62 178 TRP A N 1
ATOM 1444 C CA . TRP A 1 178 ? -48.591 -2.335 66.962 1.00 94.62 178 TRP A CA 1
ATOM 1445 C C . TRP A 1 178 ? -49.770 -1.433 67.337 1.00 94.62 178 TRP A C 1
ATOM 1447 O O . TRP A 1 178 ? -50.080 -1.288 68.522 1.00 94.62 178 TRP A O 1
ATOM 1457 N N . HIS A 1 179 ? -50.473 -0.871 66.349 1.00 94.06 179 HIS A N 1
ATOM 1458 C CA . HIS A 1 179 ? -51.673 -0.067 66.589 1.00 94.06 179 HIS A CA 1
ATOM 1459 C C . HIS A 1 179 ? -52.770 -0.868 67.295 1.00 94.06 179 HIS A C 1
ATOM 1461 O O . HIS A 1 179 ? -53.333 -0.391 68.280 1.00 94.06 179 HIS A O 1
ATOM 1467 N N . THR A 1 180 ? -53.010 -2.104 66.856 1.00 94.44 180 THR A N 1
ATOM 1468 C CA . THR A 1 180 ? -53.993 -3.002 67.476 1.00 94.44 180 THR A CA 1
ATOM 1469 C C . THR A 1 180 ? -53.621 -3.318 68.925 1.00 94.44 180 THR A C 1
ATOM 1471 O O . THR A 1 180 ? -54.462 -3.230 69.815 1.00 94.44 180 THR A O 1
ATOM 1474 N N . ARG A 1 181 ? -52.346 -3.618 69.200 1.00 92.75 181 ARG A N 1
ATOM 1475 C CA . ARG A 1 181 ? -51.865 -3.915 70.557 1.00 92.75 181 ARG A CA 1
ATOM 1476 C C . ARG A 1 181 ? -51.926 -2.696 71.476 1.00 92.75 181 ARG A C 1
ATOM 1478 O O . ARG A 1 181 ? -52.249 -2.837 72.652 1.00 92.75 181 ARG A O 1
ATOM 1485 N N . LYS A 1 182 ? -51.652 -1.499 70.951 1.00 95.00 182 LYS A N 1
ATOM 1486 C CA . LYS A 1 182 ? -51.814 -0.240 71.690 1.00 95.00 182 LYS A CA 1
ATOM 1487 C C . LYS A 1 182 ? -53.273 -0.005 72.076 1.00 95.00 182 LYS A C 1
ATOM 1489 O O . LYS A 1 182 ? -53.535 0.445 73.188 1.00 95.00 182 LYS A O 1
ATOM 1494 N N . GLU A 1 183 ? -54.204 -0.338 71.188 1.00 93.25 183 GLU A N 1
ATOM 1495 C CA . GLU A 1 183 ? -55.636 -0.227 71.465 1.00 93.25 183 GLU A CA 1
ATOM 1496 C C . GLU A 1 183 ? -56.106 -1.259 72.494 1.00 93.25 183 GLU A C 1
ATOM 1498 O O . GLU A 1 183 ? -56.770 -0.907 73.464 1.00 93.25 183 GLU A O 1
ATOM 1503 N N . GLN A 1 184 ? -55.659 -2.512 72.369 1.00 93.94 184 GLN A N 1
ATOM 1504 C CA . GLN A 1 184 ? -55.886 -3.539 73.390 1.00 93.94 184 GLN A CA 1
ATOM 1505 C C . GLN A 1 184 ? -55.334 -3.113 74.757 1.00 93.94 184 GLN A C 1
ATOM 1507 O O . GLN A 1 184 ? -55.994 -3.288 75.776 1.00 93.94 184 GLN A O 1
ATOM 1512 N N . PHE A 1 185 ? -54.139 -2.517 74.793 1.00 94.06 185 PHE A N 1
ATOM 1513 C CA . PHE A 1 185 ? -53.539 -2.026 76.031 1.00 94.06 185 PHE A CA 1
ATOM 1514 C C . PHE A 1 185 ? -54.324 -0.857 76.643 1.00 94.06 185 PHE A C 1
ATOM 1516 O O . PHE A 1 185 ? -54.480 -0.816 77.862 1.00 94.06 185 PHE A O 1
ATOM 1523 N N . ARG A 1 186 ? -54.868 0.060 75.825 1.00 92.94 186 ARG A N 1
ATOM 1524 C CA . ARG A 1 186 ? -55.799 1.095 76.314 1.00 92.94 186 ARG A CA 1
ATOM 1525 C C . ARG A 1 186 ? -57.042 0.483 76.940 1.00 92.94 186 ARG A C 1
ATOM 1527 O O . ARG A 1 186 ? -57.374 0.850 78.059 1.00 92.94 186 ARG A O 1
ATOM 1534 N N . ALA A 1 187 ? -57.669 -0.476 76.263 1.00 91.62 187 ALA A N 1
ATOM 1535 C CA . ALA A 1 187 ? -58.859 -1.145 76.780 1.00 91.62 187 ALA A CA 1
ATOM 1536 C C . ALA A 1 187 ? -58.587 -1.847 78.125 1.00 91.62 187 ALA A C 1
ATOM 1538 O O . ALA A 1 187 ? -59.396 -1.759 79.046 1.00 91.62 187 ALA A O 1
ATOM 1539 N N . ILE A 1 188 ? -57.424 -2.495 78.277 1.00 92.56 188 ILE A N 1
ATOM 1540 C CA . ILE A 1 188 ? -57.008 -3.103 79.552 1.00 92.56 188 ILE A CA 1
ATOM 1541 C C . ILE A 1 188 ? -56.812 -2.035 80.634 1.00 92.56 188 ILE A C 1
ATOM 1543 O O . ILE A 1 188 ? -57.268 -2.225 81.758 1.00 92.56 188 ILE A O 1
ATOM 1547 N N . MET A 1 189 ? -56.155 -0.916 80.317 1.00 93.25 189 MET A N 1
ATOM 1548 C CA . MET A 1 189 ? -55.966 0.188 81.265 1.00 93.25 189 MET A CA 1
ATOM 1549 C C . MET A 1 189 ? -57.299 0.787 81.725 1.00 93.25 189 MET A C 1
ATOM 1551 O O . MET A 1 189 ? -57.474 1.027 82.917 1.00 93.25 189 MET A O 1
ATOM 1555 N N . GLU A 1 190 ? -58.250 0.986 80.812 1.00 90.62 190 GLU A N 1
ATOM 1556 C CA . GLU A 1 190 ? -59.599 1.456 81.143 1.00 90.62 190 GLU A CA 1
ATOM 1557 C C . GLU A 1 190 ? -60.343 0.457 82.036 1.00 90.62 190 GLU A C 1
ATOM 1559 O O . GLU A 1 190 ? -60.939 0.855 83.037 1.00 90.62 190 GLU A O 1
ATOM 1564 N N . ALA A 1 191 ? -60.258 -0.842 81.736 1.00 89.56 191 ALA A N 1
ATOM 1565 C CA . ALA A 1 191 ? -60.838 -1.887 82.577 1.00 89.56 191 ALA A CA 1
ATOM 1566 C C . ALA A 1 191 ? -60.197 -1.929 83.975 1.00 89.56 191 ALA A C 1
ATOM 1568 O O . ALA A 1 191 ? -60.902 -2.088 84.967 1.00 89.56 191 ALA A O 1
ATOM 1569 N N . LEU A 1 192 ? -58.878 -1.738 84.075 1.00 90.50 192 LEU A N 1
ATOM 1570 C CA . LEU A 1 192 ? -58.149 -1.733 85.345 1.00 90.50 192 LEU A CA 1
ATOM 1571 C C . LEU A 1 192 ? -58.485 -0.494 86.186 1.00 90.50 192 LEU A C 1
ATOM 1573 O O . LEU A 1 192 ? -58.680 -0.610 87.392 1.00 90.50 192 LEU A O 1
ATOM 1577 N N . GLN A 1 193 ? -58.637 0.672 85.554 1.00 87.88 193 GLN A N 1
ATOM 1578 C CA . GLN A 1 193 ? -59.157 1.878 86.205 1.00 87.88 193 GLN A CA 1
ATOM 1579 C C . GLN A 1 193 ? -60.617 1.708 86.646 1.00 87.88 193 GLN A C 1
ATOM 1581 O O . GLN A 1 193 ? -60.991 2.169 87.723 1.00 87.88 193 GLN A O 1
ATOM 1586 N N . GLY A 1 194 ? -61.439 1.032 85.840 1.00 86.50 194 GLY A N 1
ATOM 1587 C CA . GLY A 1 194 ? -62.811 0.669 86.195 1.00 86.50 194 GLY A CA 1
ATOM 1588 C C . GLY A 1 194 ? -62.862 -0.254 87.411 1.00 86.50 194 GLY A C 1
ATOM 1589 O O . GLY A 1 194 ? -63.593 0.027 88.352 1.00 86.50 194 GLY A O 1
ATOM 1590 N N . MET A 1 195 ? -62.025 -1.292 87.438 1.00 84.06 195 MET A N 1
ATOM 1591 C CA . MET A 1 195 ? -61.904 -2.203 88.576 1.00 84.06 195 MET A CA 1
ATOM 1592 C C . MET A 1 195 ? -61.373 -1.485 89.820 1.00 84.06 195 MET A C 1
ATOM 1594 O O . MET A 1 195 ? -61.890 -1.699 90.904 1.00 84.06 195 MET A O 1
ATOM 1598 N N . GLN A 1 196 ? -60.393 -0.587 89.687 1.00 84.81 196 GLN A N 1
ATOM 1599 C CA . GLN A 1 196 ? -59.942 0.255 90.802 1.00 84.81 196 GLN A CA 1
ATOM 1600 C C . GLN A 1 196 ? -61.065 1.144 91.339 1.00 84.81 196 GLN A C 1
ATOM 1602 O O . GLN A 1 196 ? -61.185 1.292 92.552 1.00 84.81 196 GLN A O 1
ATOM 1607 N N . ARG A 1 197 ? -61.900 1.711 90.460 1.00 83.75 197 ARG A N 1
ATOM 1608 C CA . ARG A 1 197 ? -63.078 2.479 90.872 1.00 83.75 197 ARG A CA 1
ATOM 1609 C C . ARG A 1 197 ? -64.089 1.593 91.599 1.00 83.75 197 ARG A C 1
ATOM 1611 O O . ARG A 1 197 ? -64.537 1.988 92.661 1.00 83.75 197 ARG A O 1
ATOM 1618 N N . GLN A 1 198 ? -64.373 0.395 91.090 1.00 80.50 198 GLN A N 1
ATOM 1619 C CA . GLN A 1 198 ? -65.256 -0.571 91.752 1.00 80.50 198 GLN A CA 1
ATOM 1620 C C . GLN A 1 198 ? -64.716 -1.022 93.107 1.00 80.50 198 GLN A C 1
ATOM 1622 O O . GLN A 1 198 ? -65.471 -1.063 94.062 1.00 80.50 198 GLN A O 1
ATOM 1627 N N . ILE A 1 199 ? -63.415 -1.305 93.218 1.00 82.44 199 ILE A N 1
ATOM 1628 C CA . ILE A 1 199 ? -62.777 -1.649 94.495 1.00 82.44 199 ILE A CA 1
ATOM 1629 C C . ILE A 1 199 ? -62.866 -0.469 95.465 1.00 82.44 199 ILE A C 1
ATOM 1631 O O . ILE A 1 199 ? -63.091 -0.675 96.650 1.00 82.44 199 ILE A O 1
ATOM 1635 N N . GLN A 1 200 ? -62.692 0.766 94.989 1.00 78.38 200 GLN A N 1
ATOM 1636 C CA . GLN A 1 200 ? -62.830 1.952 95.830 1.00 78.38 200 GLN A CA 1
ATOM 1637 C C . GLN A 1 200 ? -64.283 2.161 96.278 1.00 78.38 200 GLN A C 1
ATOM 1639 O O . GLN A 1 200 ? -64.502 2.470 97.443 1.00 78.38 200 GLN A O 1
ATOM 1644 N N . GLU A 1 201 ? -65.254 1.954 95.386 1.00 74.38 201 GLU A N 1
ATOM 1645 C CA . GLU A 1 201 ? -66.690 2.006 95.683 1.00 74.38 201 GLU A CA 1
ATOM 1646 C C . GLU A 1 201 ? -67.103 0.888 96.658 1.00 74.38 201 GLU A C 1
ATOM 1648 O O . GLU A 1 201 ? -67.776 1.167 97.645 1.00 74.38 201 GLU A O 1
ATOM 1653 N N . GLU A 1 202 ? -66.649 -0.353 96.452 1.00 74.12 202 GLU A N 1
ATOM 1654 C CA . GLU A 1 202 ? -66.871 -1.479 97.371 1.00 74.12 202 GLU A CA 1
ATOM 1655 C C . GLU A 1 202 ? -66.181 -1.253 98.714 1.00 74.12 202 GLU A C 1
ATOM 1657 O O . GLU A 1 202 ? -66.767 -1.554 99.746 1.00 74.12 202 GLU A O 1
ATOM 1662 N N . LYS A 1 203 ? -64.966 -0.694 98.740 1.00 75.25 203 LYS A N 1
ATOM 1663 C CA . LYS A 1 203 ? -64.264 -0.357 99.984 1.00 75.25 203 LYS A CA 1
ATOM 1664 C C . LYS A 1 203 ? -64.986 0.749 100.751 1.00 75.25 203 LYS A C 1
ATOM 1666 O O . LYS A 1 203 ? -65.129 0.640 101.961 1.00 75.25 203 LYS A O 1
ATOM 1671 N N . GLU A 1 204 ? -65.447 1.794 100.070 1.00 66.06 204 GLU A N 1
ATOM 1672 C CA . GLU A 1 204 ? -66.221 2.880 100.680 1.00 66.06 204 GLU A CA 1
ATOM 1673 C C . GLU A 1 204 ? -67.593 2.377 101.165 1.00 66.06 204 GLU A C 1
ATOM 1675 O O . GLU A 1 204 ? -68.068 2.766 102.233 1.00 66.06 204 GLU A O 1
ATOM 1680 N N . GLU A 1 205 ? -68.218 1.442 100.443 1.00 59.56 205 GLU A N 1
ATOM 1681 C CA . GLU A 1 205 ? -69.452 0.786 100.873 1.00 59.56 205 GLU A CA 1
ATOM 1682 C C . GLU A 1 205 ? -69.230 -0.195 102.034 1.00 59.56 205 GLU A C 1
ATOM 1684 O O . GLU A 1 205 ? -70.074 -0.269 102.929 1.00 59.56 205 GLU A O 1
ATOM 1689 N N . GLN A 1 206 ? -68.093 -0.891 102.071 1.00 59.03 206 GLN A N 1
ATOM 1690 C CA . GLN A 1 206 ? -67.675 -1.749 103.176 1.00 59.03 206 GLN A CA 1
ATOM 1691 C C . GLN A 1 206 ? -67.338 -0.917 104.418 1.00 59.03 206 GLN A C 1
ATOM 1693 O O . GLN A 1 206 ? -67.844 -1.241 105.482 1.00 59.03 206 GLN A O 1
ATOM 1698 N N . GLU A 1 207 ? -66.627 0.209 104.304 1.00 57.25 207 GLU A N 1
ATOM 1699 C CA . GLU A 1 207 ? -66.426 1.160 105.415 1.00 57.25 207 GLU A CA 1
ATOM 1700 C C . GLU A 1 207 ? -67.766 1.714 105.929 1.00 57.25 207 GLU A C 1
ATOM 1702 O O . GLU A 1 207 ? -67.966 1.884 107.133 1.00 57.25 207 GLU A O 1
ATOM 1707 N N . ARG A 1 208 ? -68.747 1.916 105.041 1.00 60.28 208 ARG A N 1
ATOM 1708 C CA . ARG A 1 208 ? -70.109 2.320 105.422 1.00 60.28 208 ARG A CA 1
ATOM 1709 C C . ARG A 1 208 ? -70.931 1.181 106.051 1.00 60.28 208 ARG A C 1
ATOM 1711 O O . ARG A 1 208 ? -71.916 1.458 106.735 1.00 60.28 208 ARG A O 1
ATOM 1718 N N . LYS A 1 209 ? -70.557 -0.084 105.826 1.00 59.47 209 LYS A N 1
ATOM 1719 C CA . LYS A 1 209 ? -71.247 -1.294 106.318 1.00 59.47 209 LYS A CA 1
ATOM 1720 C C . LYS A 1 209 ? -70.585 -1.901 107.565 1.00 59.47 209 LYS A C 1
ATOM 1722 O O . LYS A 1 209 ? -71.287 -2.489 108.380 1.00 59.47 209 LYS A O 1
ATOM 1727 N N . GLU A 1 210 ? -69.285 -1.698 107.751 1.00 49.56 210 GLU A N 1
ATOM 1728 C CA . GLU A 1 210 ? -68.507 -2.039 108.951 1.00 49.56 210 GLU A CA 1
ATOM 1729 C C . GLU A 1 210 ? -68.569 -0.947 110.030 1.00 49.56 210 GLU A C 1
ATOM 1731 O O . GLU A 1 210 ? -68.175 -1.185 111.165 1.00 49.56 210 GLU A O 1
ATOM 1736 N N . GLY A 1 211 ? -69.204 0.200 109.762 1.00 49.81 211 GLY A N 1
ATOM 1737 C CA . GLY A 1 211 ? -69.547 1.191 110.792 1.00 49.81 211 GLY A CA 1
ATOM 1738 C C . GLY A 1 211 ? -70.543 0.716 111.873 1.00 49.81 211 GLY A C 1
ATOM 1739 O O . GLY A 1 211 ? -70.984 1.538 112.674 1.00 49.81 211 GLY A O 1
ATOM 1740 N N . LEU A 1 212 ? -70.934 -0.568 111.894 1.00 48.97 212 LEU A N 1
ATOM 1741 C CA . LEU A 1 212 ? -71.840 -1.162 112.889 1.00 48.97 212 LEU A CA 1
ATOM 1742 C C . LEU A 1 212 ? -71.561 -2.653 113.191 1.00 48.97 212 LEU A C 1
ATOM 1744 O O . LEU A 1 212 ? -72.488 -3.424 113.443 1.00 48.97 212 LEU A O 1
ATOM 1748 N N . ALA A 1 213 ? -70.295 -3.071 113.204 1.00 40.00 213 ALA A N 1
ATOM 1749 C CA . ALA A 1 213 ? -69.891 -4.293 113.900 1.00 40.00 213 ALA A CA 1
ATOM 1750 C C . ALA A 1 213 ? -68.647 -3.995 114.745 1.00 40.00 213 ALA A C 1
ATOM 1752 O O . ALA A 1 213 ? -67.570 -3.719 114.230 1.00 40.00 213 ALA A O 1
ATOM 1753 N N . GLU A 1 214 ? -68.897 -3.962 116.045 1.00 38.34 214 GLU A N 1
ATOM 1754 C CA . GLU A 1 214 ? -68.009 -3.654 117.157 1.00 38.34 214 GLU A CA 1
ATOM 1755 C C . GLU A 1 214 ? -66.893 -4.702 117.334 1.00 38.34 214 GLU A C 1
ATOM 1757 O O . GLU A 1 214 ? -67.102 -5.888 117.085 1.00 38.34 214 GLU A O 1
ATOM 1762 N N . ASP A 1 215 ? -65.735 -4.172 117.729 1.00 34.50 215 ASP A N 1
ATOM 1763 C CA . ASP A 1 215 ? -64.609 -4.677 118.531 1.00 34.50 215 ASP A CA 1
ATOM 1764 C C . ASP A 1 215 ? -64.532 -6.133 119.050 1.00 34.50 215 ASP A C 1
ATOM 1766 O O . ASP A 1 215 ? -65.518 -6.780 119.394 1.00 34.50 215 ASP A O 1
ATOM 1770 N N . ASP A 1 216 ? -63.261 -6.506 119.273 1.00 34.03 216 ASP A N 1
ATOM 1771 C CA . ASP A 1 216 ? -62.717 -7.446 120.267 1.00 34.03 216 ASP A CA 1
ATOM 1772 C C . ASP A 1 216 ? -62.911 -8.967 120.072 1.00 34.03 216 ASP A C 1
ATOM 1774 O O . ASP A 1 216 ? -63.987 -9.519 120.279 1.00 34.03 216 ASP A O 1
ATOM 1778 N N . GLN A 1 217 ? -61.816 -9.711 119.837 1.00 34.09 217 GLN A N 1
ATOM 1779 C CA . GLN A 1 217 ? -61.010 -10.257 120.944 1.00 34.09 217 GLN A CA 1
ATOM 1780 C C . GLN A 1 217 ? -59.770 -11.045 120.489 1.00 34.09 217 GLN A C 1
ATOM 1782 O O . GLN A 1 217 ? -59.688 -11.612 119.401 1.00 34.09 217 GLN A O 1
ATOM 1787 N N . ASP A 1 218 ? -58.828 -11.016 121.419 1.00 32.69 218 ASP A N 1
ATOM 1788 C CA . ASP A 1 218 ? -57.451 -11.475 121.474 1.00 32.69 218 ASP A CA 1
ATOM 1789 C C . ASP A 1 218 ? -57.321 -12.960 121.887 1.00 32.69 218 ASP A C 1
ATOM 1791 O O . ASP A 1 218 ? -58.271 -13.562 122.390 1.00 32.69 218 ASP A O 1
ATOM 1795 N N . ASP A 1 219 ? -56.089 -13.458 121.755 1.00 35.44 219 ASP A N 1
ATOM 1796 C CA . ASP A 1 219 ? -55.455 -14.617 122.405 1.00 35.44 219 ASP A CA 1
ATOM 1797 C C . ASP A 1 219 ? -55.697 -16.066 121.929 1.00 35.44 219 ASP A C 1
ATOM 1799 O O . ASP A 1 219 ? -56.812 -16.584 121.852 1.00 35.44 219 ASP A O 1
ATOM 1803 N N . GLY A 1 220 ? -54.574 -16.793 121.786 1.00 32.38 220 GLY A N 1
ATOM 1804 C CA . GLY A 1 220 ? -54.528 -18.240 122.036 1.00 32.38 220 GLY A CA 1
ATOM 1805 C C . GLY A 1 220 ? -53.478 -19.043 121.263 1.00 32.38 220 GLY A C 1
ATOM 1806 O O . GLY A 1 220 ? -53.749 -19.530 120.171 1.00 32.38 220 GLY A O 1
ATOM 1807 N N . GLU A 1 221 ? -52.307 -19.228 121.870 1.00 33.88 221 GLU A N 1
ATOM 1808 C CA . GLU A 1 221 ? -51.123 -19.969 121.407 1.00 33.88 221 GLU A CA 1
ATOM 1809 C C . GLU A 1 221 ? -51.247 -21.513 121.235 1.00 33.88 221 GLU A C 1
ATOM 1811 O O . GLU A 1 221 ? -52.016 -22.186 121.913 1.00 33.88 221 GLU A O 1
ATOM 1816 N N . GLU A 1 222 ? -50.340 -22.028 120.384 1.00 34.50 222 GLU A N 1
ATOM 1817 C CA . GLU A 1 222 ? -49.486 -23.240 120.490 1.00 34.50 222 GLU A CA 1
ATOM 1818 C C . GLU A 1 222 ? -49.957 -24.715 120.301 1.00 34.50 222 GLU A C 1
ATOM 1820 O O . GLU A 1 222 ? -50.789 -25.269 121.012 1.00 34.50 222 GLU A O 1
ATOM 1825 N N . LEU A 1 223 ? -49.167 -25.365 119.417 1.00 36.69 223 LEU A N 1
ATOM 1826 C CA . LEU A 1 223 ? -48.640 -26.749 119.354 1.00 36.69 223 LEU A CA 1
ATOM 1827 C C . LEU A 1 223 ? -49.538 -27.969 119.039 1.00 36.69 223 LEU A C 1
ATOM 1829 O O . LEU A 1 223 ? -50.356 -28.390 119.846 1.00 36.69 223 LEU A O 1
ATOM 1833 N N . SER A 1 224 ? -49.165 -28.715 117.981 1.00 32.53 224 SER A N 1
ATOM 1834 C CA . SER A 1 224 ? -48.542 -30.049 118.154 1.00 32.53 224 SER A CA 1
ATOM 1835 C C . SER A 1 224 ? -47.895 -30.599 116.869 1.00 32.53 224 SER A C 1
ATOM 1837 O O . SER A 1 224 ? -48.496 -30.586 115.797 1.00 32.53 224 SER A O 1
ATOM 1839 N N . ASP A 1 225 ? -46.696 -31.143 117.051 1.00 34.97 225 ASP A N 1
ATOM 1840 C CA . ASP A 1 225 ? -45.784 -31.813 116.121 1.00 34.97 225 ASP A CA 1
ATOM 1841 C C . ASP A 1 225 ? -46.285 -33.085 115.389 1.00 34.97 225 ASP A C 1
ATOM 1843 O O . ASP A 1 225 ? -47.232 -33.750 115.806 1.00 34.97 225 ASP A O 1
ATOM 1847 N N . LEU A 1 226 ? -45.453 -33.471 114.401 1.00 36.69 226 LEU A N 1
ATOM 1848 C CA . LEU A 1 226 ? -45.145 -34.805 113.841 1.00 36.69 226 LEU A CA 1
ATOM 1849 C C . LEU A 1 226 ? -45.870 -35.274 112.564 1.00 36.69 226 LEU A C 1
ATOM 1851 O O . LEU A 1 226 ? -47.008 -35.726 112.597 1.00 36.69 226 LEU A O 1
ATOM 1855 N N . MET A 1 227 ? -45.098 -35.394 111.472 1.00 37.44 227 MET A N 1
ATOM 1856 C CA . MET A 1 227 ? -44.565 -36.703 111.047 1.00 37.44 227 MET A CA 1
ATOM 1857 C C . MET A 1 227 ? -43.430 -36.568 110.013 1.00 37.44 227 MET A C 1
ATOM 1859 O O . MET A 1 227 ? -43.619 -36.051 108.914 1.00 37.44 227 MET A O 1
ATOM 1863 N N . ASP A 1 228 ? -42.267 -37.107 110.387 1.00 40.88 228 ASP A N 1
ATOM 1864 C CA . ASP A 1 228 ? -41.130 -37.455 109.533 1.00 40.88 228 ASP A CA 1
ATOM 1865 C C . ASP A 1 228 ? -41.466 -38.630 108.597 1.00 40.88 228 ASP A C 1
ATOM 1867 O O . ASP A 1 228 ? -41.940 -39.666 109.065 1.00 40.88 228 ASP A O 1
ATOM 1871 N N . ILE A 1 229 ? -41.113 -38.530 107.306 1.00 42.94 229 ILE A N 1
ATOM 1872 C CA . ILE A 1 229 ? -40.771 -39.697 106.473 1.00 42.94 229 ILE A CA 1
ATOM 1873 C C . ILE A 1 229 ? -39.503 -39.399 105.659 1.00 42.94 229 ILE A C 1
ATOM 1875 O O . ILE A 1 229 ? -39.396 -38.420 104.923 1.00 42.94 229 ILE A O 1
ATOM 1879 N N . ASP A 1 230 ? -38.556 -40.314 105.829 1.00 38.69 230 ASP A N 1
ATOM 1880 C CA . ASP A 1 230 ? -37.188 -40.384 105.335 1.00 38.69 230 ASP A CA 1
ATOM 1881 C C . ASP A 1 230 ? -36.988 -40.383 103.799 1.00 38.69 230 ASP A C 1
ATOM 1883 O O . ASP A 1 230 ? -37.614 -41.125 103.047 1.00 38.69 230 ASP A O 1
ATOM 1887 N N . LYS A 1 231 ? -35.980 -39.602 103.388 1.00 40.31 231 LYS A N 1
ATOM 1888 C CA . LYS A 1 231 ? -34.769 -39.961 102.611 1.00 40.31 231 LYS A CA 1
ATOM 1889 C C . LYS A 1 231 ? -34.810 -40.831 101.320 1.00 40.31 231 LYS A C 1
ATOM 1891 O O . LYS A 1 231 ? -35.022 -42.037 101.349 1.00 40.31 231 LYS A O 1
ATOM 1896 N N . VAL A 1 232 ? -34.194 -40.213 100.286 1.00 37.38 232 VAL A N 1
ATOM 1897 C CA . VAL A 1 232 ? -33.149 -40.720 99.341 1.00 37.38 232 VAL A CA 1
ATOM 1898 C C . VAL A 1 232 ? -33.612 -41.261 97.972 1.00 37.38 232 VAL A C 1
ATOM 1900 O O . VAL A 1 232 ? -34.103 -42.380 97.889 1.00 37.38 232 VAL A O 1
ATOM 1903 N N . LYS A 1 233 ? -33.277 -40.562 96.863 1.00 35.47 233 LYS A N 1
ATOM 1904 C CA . LYS A 1 233 ? -32.052 -40.790 96.042 1.00 35.47 233 LYS A CA 1
ATOM 1905 C C . LYS A 1 233 ? -31.915 -39.833 94.838 1.00 35.47 233 LYS A C 1
ATOM 1907 O O . LYS A 1 233 ? -32.899 -39.366 94.281 1.00 35.47 233 LYS A O 1
ATOM 1912 N N . ASP A 1 234 ? -30.654 -39.600 94.476 1.00 37.31 234 ASP A N 1
ATOM 1913 C CA . ASP A 1 234 ? -30.082 -38.788 93.392 1.00 37.31 234 ASP A CA 1
ATOM 1914 C C . ASP A 1 234 ? -30.730 -38.870 91.999 1.00 37.31 234 ASP A C 1
ATOM 1916 O O . ASP A 1 234 ? -31.043 -39.953 91.505 1.00 37.31 234 ASP A O 1
ATOM 1920 N N . SER A 1 235 ? -30.724 -37.741 91.278 1.00 35.34 235 SER A N 1
ATOM 1921 C CA . SER A 1 235 ? -29.885 -37.563 90.070 1.00 35.34 235 SER A CA 1
ATOM 1922 C C . SER A 1 235 ? -30.019 -36.150 89.472 1.00 35.34 235 SER A C 1
ATOM 1924 O O . SER A 1 235 ? -31.082 -35.717 89.041 1.00 35.34 235 SER A O 1
ATOM 1926 N N . SER A 1 236 ? -28.897 -35.430 89.425 1.00 39.59 236 SER A N 1
ATOM 1927 C CA . SER A 1 236 ? -28.657 -34.298 88.510 1.00 39.59 236 SER A CA 1
ATOM 1928 C C . SER A 1 236 ? -28.505 -34.831 87.061 1.00 39.59 236 SER A C 1
ATOM 1930 O O . SER A 1 236 ? -28.134 -36.002 86.931 1.00 39.59 236 SER A O 1
ATOM 1932 N N . PRO A 1 237 ? -28.697 -34.036 85.973 1.00 43.38 237 PRO A N 1
ATOM 1933 C CA . PRO A 1 237 ? -27.820 -32.886 85.722 1.00 43.38 237 PRO A CA 1
ATOM 1934 C C . PRO A 1 237 ? -28.398 -31.654 84.977 1.00 43.38 237 PRO A C 1
ATOM 1936 O O . PRO A 1 237 ? -29.294 -31.733 84.147 1.00 43.38 237 PRO A O 1
ATOM 1939 N N . LYS A 1 238 ? -27.659 -30.556 85.191 1.00 34.59 238 LYS A N 1
ATOM 1940 C CA . LYS A 1 238 ? -27.290 -29.461 84.268 1.00 34.59 238 LYS A CA 1
ATOM 1941 C C . LYS A 1 238 ? -28.289 -28.342 83.935 1.00 34.59 238 LYS A C 1
ATOM 1943 O O . LYS A 1 238 ? -29.149 -28.434 83.072 1.00 34.59 238 LYS A O 1
ATOM 1948 N N . SER A 1 239 ? -27.979 -27.214 84.568 1.00 45.47 239 SER A N 1
ATOM 1949 C CA . SER A 1 239 ? -28.183 -25.831 84.147 1.00 45.47 239 SER A CA 1
ATOM 1950 C C . SER A 1 239 ? -27.664 -25.521 82.738 1.00 45.47 239 SER A C 1
ATOM 1952 O O . SER A 1 239 ? -26.538 -25.905 82.415 1.00 45.47 239 SER A O 1
ATOM 1954 N N . GLU A 1 240 ? -28.374 -24.655 82.016 1.00 34.34 240 GLU A N 1
ATOM 1955 C CA . GLU A 1 240 ? -27.741 -23.673 81.134 1.00 34.34 240 GLU A CA 1
ATOM 1956 C C . GLU A 1 240 ? -28.426 -22.305 81.242 1.00 34.34 240 GLU A C 1
ATOM 1958 O O . GLU A 1 240 ? -29.614 -22.184 81.534 1.00 34.34 240 GLU A O 1
ATOM 1963 N N . GLN A 1 241 ? -27.580 -21.286 81.169 1.00 35.69 241 GLN A N 1
ATOM 1964 C CA . GLN A 1 241 ? -27.728 -19.967 81.759 1.00 35.69 241 GLN A CA 1
ATOM 1965 C C . GLN A 1 241 ? -28.690 -19.033 81.018 1.00 35.69 241 GLN A C 1
ATOM 1967 O O . GLN A 1 241 ? -28.897 -19.102 79.811 1.00 35.69 241 GLN A O 1
ATOM 1972 N N . ALA A 1 242 ? -29.192 -18.087 81.808 1.00 36.47 242 ALA A N 1
ATOM 1973 C CA . ALA A 1 242 ? -29.838 -16.851 81.411 1.00 36.47 242 ALA A CA 1
ATOM 1974 C C . ALA A 1 242 ? -29.084 -16.063 80.324 1.00 36.47 242 ALA A C 1
ATOM 1976 O O . ALA A 1 242 ? -27.857 -16.000 80.331 1.00 36.47 242 ALA A O 1
ATOM 1977 N N . ASN A 1 243 ? -29.832 -15.318 79.506 1.00 32.44 243 ASN A N 1
ATOM 1978 C CA . ASN A 1 243 ? -29.761 -13.854 79.552 1.00 32.44 243 ASN A CA 1
ATOM 1979 C C . ASN A 1 243 ? -30.861 -13.213 78.701 1.00 32.44 243 ASN A C 1
ATOM 1981 O O . ASN A 1 243 ? -30.915 -13.380 77.486 1.00 32.44 243 ASN A O 1
ATOM 1985 N N . GLY A 1 244 ? -31.714 -12.433 79.364 1.00 38.75 244 GLY A N 1
ATOM 1986 C CA . GLY A 1 244 ? -32.571 -11.451 78.717 1.00 38.75 244 GLY A CA 1
ATOM 1987 C C . GLY A 1 244 ? -31.811 -10.152 78.444 1.00 38.75 244 GLY A C 1
ATOM 1988 O O . GLY A 1 244 ? -30.989 -9.728 79.252 1.00 38.75 244 GLY A O 1
ATOM 1989 N N . LYS A 1 245 ? -32.134 -9.506 77.324 1.00 36.75 245 LYS A N 1
ATOM 1990 C CA . LYS A 1 245 ? -32.014 -8.057 77.082 1.00 36.75 245 LYS A CA 1
ATOM 1991 C C . LYS A 1 245 ? -33.218 -7.691 76.207 1.00 36.75 245 LYS A C 1
ATOM 1993 O O . LYS A 1 245 ? -33.387 -8.278 75.147 1.00 36.75 245 LYS A O 1
ATOM 1998 N N . LEU A 1 246 ? -34.262 -7.090 76.778 1.00 38.00 246 LEU A N 1
ATOM 1999 C CA . LEU A 1 246 ? -34.505 -5.644 76.917 1.00 38.00 246 LEU A CA 1
ATOM 2000 C C . LEU A 1 246 ? -34.414 -4.876 75.583 1.00 38.00 246 LEU A C 1
ATOM 2002 O O . LEU A 1 246 ? -33.382 -4.892 74.921 1.00 38.00 246 LEU A O 1
ATOM 2006 N N . TYR A 1 247 ? -35.540 -4.243 75.242 1.00 45.00 247 TYR A N 1
ATOM 2007 C CA . TYR A 1 247 ? -35.860 -3.407 74.078 1.00 45.00 247 TYR A CA 1
ATOM 2008 C C . TYR A 1 247 ? -34.727 -2.486 73.579 1.00 45.00 247 TYR A C 1
ATOM 2010 O O . TYR A 1 247 ? -33.983 -1.960 74.405 1.00 45.00 247 TYR A O 1
ATOM 2018 N N . PRO A 1 248 ? -34.655 -2.176 72.267 1.00 47.97 248 PRO A N 1
ATOM 2019 C CA . PRO A 1 248 ? -33.843 -1.072 71.777 1.00 47.97 248 PRO A CA 1
ATOM 2020 C C . PRO A 1 248 ? -34.619 0.252 71.855 1.00 47.97 248 PRO A C 1
ATOM 2022 O O . PRO A 1 248 ? -35.720 0.385 71.319 1.00 47.97 248 PRO A O 1
ATOM 2025 N N . GLU A 1 249 ? -34.011 1.222 72.528 1.00 41.47 249 GLU A N 1
ATOM 2026 C CA . GLU A 1 249 ? -34.396 2.635 72.569 1.00 41.47 249 GLU A CA 1
ATOM 2027 C C . GLU A 1 249 ? -33.835 3.383 71.330 1.00 41.47 249 GLU A C 1
ATOM 2029 O O . GLU A 1 249 ? -32.822 2.946 70.773 1.00 41.47 249 GLU A O 1
ATOM 2034 N N . PRO A 1 250 ? -34.469 4.474 70.849 1.00 48.28 250 PRO A N 1
ATOM 2035 C CA . PRO A 1 250 ? -34.076 5.171 69.621 1.00 48.28 250 PRO A CA 1
ATOM 2036 C C . PRO A 1 250 ? -32.829 6.040 69.831 1.00 48.28 250 PRO A C 1
ATOM 2038 O O . PRO A 1 250 ? -32.781 6.829 70.771 1.00 48.28 250 PRO A O 1
ATOM 2041 N N . GLN A 1 251 ? -31.850 5.956 68.926 1.00 40.34 251 GLN A N 1
ATOM 2042 C CA . GLN A 1 251 ? -30.701 6.865 68.917 1.00 40.34 251 GLN A CA 1
ATOM 2043 C C . GLN A 1 251 ? -30.932 8.037 67.957 1.00 40.34 251 GLN A C 1
ATOM 2045 O O . GLN A 1 251 ? -31.175 7.855 66.763 1.00 40.34 251 GLN A O 1
ATOM 2050 N N . GLU A 1 252 ? -30.855 9.240 68.525 1.00 37.22 252 GLU A N 1
ATOM 2051 C CA . GLU A 1 252 ? -30.776 10.519 67.829 1.00 37.22 252 GLU A CA 1
ATOM 2052 C C . GLU A 1 252 ? -29.524 10.595 66.945 1.00 37.22 252 GLU A C 1
ATOM 2054 O O . GLU A 1 252 ? -28.431 10.164 67.315 1.00 37.22 252 GLU A O 1
ATOM 2059 N N . ALA A 1 253 ? -29.706 11.180 65.764 1.00 44.69 253 ALA A N 1
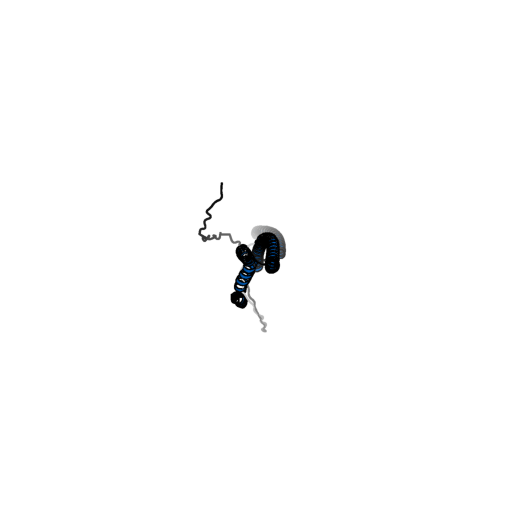ATOM 2060 C CA . ALA A 1 253 ? -28.650 11.503 64.824 1.00 44.69 253 ALA A CA 1
ATOM 2061 C C . ALA A 1 253 ? -27.842 12.721 65.302 1.00 44.69 253 ALA A C 1
ATOM 2063 O O . ALA A 1 253 ? -28.412 13.769 65.605 1.00 44.69 253 ALA A O 1
ATOM 2064 N N . ALA A 1 254 ? -26.515 12.611 65.260 1.00 36.91 254 ALA A N 1
ATOM 2065 C CA . ALA A 1 254 ? -25.606 13.752 65.233 1.00 36.91 254 ALA A CA 1
ATOM 2066 C C . ALA A 1 254 ? -24.604 13.575 64.073 1.00 36.91 254 ALA A C 1
ATOM 2068 O O . ALA A 1 254 ? -24.253 12.441 63.741 1.00 36.91 254 ALA A O 1
ATOM 2069 N N . PRO A 1 255 ? -24.199 14.671 63.411 1.00 46.06 255 PRO A N 1
ATOM 2070 C CA . PRO A 1 255 ? -23.610 14.640 62.079 1.00 46.06 255 PRO A CA 1
ATOM 2071 C C . PRO A 1 255 ? -22.115 14.328 62.131 1.00 46.06 255 PRO A C 1
ATOM 2073 O O . PRO A 1 255 ? -21.367 14.957 62.880 1.00 46.06 255 PRO A O 1
ATOM 2076 N N . GLU A 1 256 ? -21.667 13.404 61.284 1.00 37.50 256 GLU A N 1
ATOM 2077 C CA . GLU A 1 256 ? -20.243 13.179 61.066 1.00 37.50 256 GLU A CA 1
ATOM 2078 C C . GLU A 1 256 ? -19.736 14.131 59.976 1.00 37.50 256 GLU A C 1
ATOM 2080 O O . GLU A 1 256 ? -20.187 14.147 58.829 1.00 37.50 256 GLU A O 1
ATOM 2085 N N . SER A 1 257 ? -18.822 14.992 60.404 1.00 39.97 257 SER A N 1
ATOM 2086 C CA . SER A 1 257 ? -18.074 15.967 59.629 1.00 39.97 257 SER A CA 1
ATOM 2087 C C . SER A 1 257 ? -17.210 15.296 58.559 1.00 39.97 257 SER A C 1
ATOM 2089 O O . SER A 1 257 ? -16.253 14.590 58.880 1.00 39.97 257 SER A O 1
ATOM 2091 N N . GLY A 1 258 ? -17.498 15.583 57.289 1.00 36.31 258 GLY A N 1
ATOM 2092 C CA . GLY A 1 258 ? -16.603 15.295 56.173 1.00 36.31 258 GLY A CA 1
ATOM 2093 C C . GLY A 1 258 ? -15.380 16.209 56.210 1.00 36.31 258 GLY A C 1
ATOM 2094 O O . GLY A 1 258 ? -15.477 17.402 55.923 1.00 36.31 258 GLY A O 1
ATOM 2095 N N . ALA A 1 259 ? -14.230 15.638 56.561 1.00 37.91 259 ALA A N 1
ATOM 2096 C CA . ALA A 1 259 ? -12.928 16.249 56.350 1.00 37.91 259 ALA A CA 1
ATOM 2097 C C . ALA A 1 259 ? -12.605 16.235 54.847 1.00 37.91 259 ALA A C 1
ATOM 2099 O O . ALA A 1 259 ? -12.361 15.187 54.252 1.00 37.91 259 ALA A O 1
ATOM 2100 N N . LEU A 1 260 ? -12.631 17.419 54.239 1.00 43.34 260 LEU A N 1
ATOM 2101 C CA . LEU A 1 260 ? -12.003 17.704 52.955 1.00 43.34 260 LEU A CA 1
ATOM 2102 C C . LEU A 1 260 ? -10.491 17.807 53.185 1.00 43.34 260 LEU A C 1
ATOM 2104 O O . LEU A 1 260 ? -10.044 18.723 53.869 1.00 43.34 260 LEU A O 1
ATOM 2108 N N . SER A 1 261 ? -9.718 16.890 52.605 1.00 41.03 261 SER A N 1
ATOM 2109 C CA . SER A 1 261 ? -8.279 17.070 52.397 1.00 41.03 261 SER A CA 1
ATOM 2110 C C . SER A 1 261 ? -8.003 17.208 50.901 1.00 41.03 261 SER A C 1
ATOM 2112 O O . SER A 1 261 ? -8.085 16.241 50.147 1.00 41.03 261 SER A O 1
ATOM 2114 N N . GLU A 1 262 ? -7.771 18.457 50.514 1.00 38.12 262 GLU A N 1
ATOM 2115 C CA . GLU A 1 262 ? -6.667 18.930 49.674 1.00 38.12 262 GLU A CA 1
ATOM 2116 C C . GLU A 1 262 ? -6.201 18.047 48.505 1.00 38.12 262 GLU A C 1
ATOM 2118 O O . GLU A 1 262 ? -5.521 17.035 48.660 1.00 38.12 262 GLU A O 1
ATOM 2123 N N . GLY A 1 263 ? -6.495 18.559 47.309 1.00 36.56 263 GLY A N 1
ATOM 2124 C CA . GLY A 1 263 ? -5.716 18.370 46.093 1.00 36.56 263 GLY A CA 1
ATOM 2125 C C . GLY A 1 263 ? -5.555 19.721 45.389 1.00 36.56 263 GLY A C 1
ATOM 2126 O O . GLY A 1 263 ? -6.295 20.028 44.458 1.00 36.56 263 GLY A O 1
ATOM 2127 N N . GLU A 1 264 ? -4.617 20.535 45.881 1.00 40.66 264 GLU A N 1
ATOM 2128 C CA . GLU A 1 264 ? -3.720 21.358 45.047 1.00 40.66 264 GLU A CA 1
ATOM 2129 C C . GLU A 1 264 ? -3.089 20.432 43.971 1.00 40.66 264 GLU A C 1
ATOM 2131 O O . GLU A 1 264 ? -2.881 19.252 44.231 1.00 40.66 264 GLU A O 1
ATOM 2136 N N . GLU A 1 265 ? -2.764 20.789 42.730 1.00 39.62 265 GLU A N 1
ATOM 2137 C CA . GLU A 1 265 ? -2.412 22.063 42.119 1.00 39.62 265 GLU A CA 1
ATOM 2138 C C . GLU A 1 265 ? -2.280 21.846 40.584 1.00 39.62 265 GLU A C 1
ATOM 2140 O O . GLU A 1 265 ? -1.943 20.753 40.131 1.00 39.62 265 GLU A O 1
ATOM 2145 N N . LEU A 1 266 ? -2.448 22.941 39.831 1.00 38.03 266 LEU A N 1
ATOM 2146 C CA . LEU A 1 266 ? -1.750 23.315 38.583 1.00 38.03 266 LEU A CA 1
ATOM 2147 C C . LEU A 1 266 ? -1.960 22.530 37.273 1.00 38.03 266 LEU A C 1
ATOM 2149 O O . LEU A 1 266 ? -1.661 21.348 37.149 1.00 38.03 266 LEU A O 1
ATOM 2153 N N . GLY A 1 267 ? -2.276 23.283 36.208 1.00 37.72 267 GLY A N 1
ATOM 2154 C CA . GLY A 1 267 ? -1.938 22.857 34.847 1.00 37.72 267 GLY A CA 1
ATOM 2155 C C . GLY A 1 267 ? -2.669 23.565 33.708 1.00 37.72 267 GLY A C 1
ATOM 2156 O O . GLY A 1 267 ? -3.469 22.945 33.024 1.00 37.72 267 GLY A O 1
ATOM 2157 N N . THR A 1 268 ? -2.390 24.859 33.531 1.00 42.28 268 THR A N 1
ATOM 2158 C CA . THR A 1 268 ? -2.324 25.607 32.253 1.00 42.28 268 THR A CA 1
ATOM 2159 C C . THR A 1 268 ? -2.880 24.951 30.974 1.00 42.28 268 THR A C 1
ATOM 2161 O O . THR A 1 268 ? -2.307 23.986 30.472 1.00 42.28 268 THR A O 1
ATOM 2164 N N . ALA A 1 269 ? -3.855 25.604 30.333 1.00 45.81 269 ALA A N 1
ATOM 2165 C CA . ALA A 1 269 ? -4.001 25.561 28.878 1.00 45.81 269 ALA A CA 1
ATOM 2166 C C . ALA A 1 269 ? -4.091 26.994 28.335 1.00 45.81 269 ALA A C 1
ATOM 2168 O O . ALA A 1 269 ? -5.129 27.653 28.363 1.00 45.81 269 ALA A O 1
ATOM 2169 N N . GLU A 1 270 ? -2.923 27.470 27.917 1.00 44.12 270 GLU A N 1
ATOM 2170 C CA . GLU A 1 270 ? -2.724 28.542 26.953 1.00 44.12 270 GLU A CA 1
ATOM 2171 C C . GLU A 1 270 ? -3.281 28.139 25.573 1.00 44.12 270 GLU A C 1
ATOM 2173 O O . GLU A 1 270 ? -3.316 26.954 25.249 1.00 44.12 270 GLU A O 1
ATOM 2178 N N . GLN A 1 271 ? -3.549 29.163 24.747 1.00 47.22 271 GLN A N 1
ATOM 2179 C CA . GLN A 1 271 ? -3.526 29.156 23.270 1.00 47.22 271 GLN A CA 1
ATOM 2180 C C . GLN A 1 271 ? -4.742 28.500 22.574 1.00 47.22 271 GLN A C 1
ATOM 2182 O O . GLN A 1 271 ? -5.092 27.360 22.824 1.00 47.22 271 GLN A O 1
ATOM 2187 N N . SER A 1 272 ? -5.516 29.169 21.708 1.00 43.12 272 SER A N 1
ATOM 2188 C CA . SER A 1 272 ? -5.197 29.989 20.520 1.00 43.12 272 SER A CA 1
ATOM 2189 C C . SER A 1 272 ? -5.924 29.340 19.332 1.00 43.12 272 SER A C 1
ATOM 2191 O O . SER A 1 272 ? -5.500 28.278 18.888 1.00 43.12 272 SER A O 1
ATOM 2193 N N . MET A 1 273 ? -6.954 29.979 18.771 1.00 48.62 273 MET A N 1
ATOM 2194 C CA . MET A 1 273 ? -7.233 29.921 17.324 1.00 48.62 273 MET A CA 1
ATOM 2195 C C . MET A 1 273 ? -8.229 31.035 16.959 1.00 48.62 273 MET A C 1
ATOM 2197 O O . MET A 1 273 ? -9.354 31.025 17.442 1.00 48.62 273 MET A O 1
ATOM 2201 N N . VAL A 1 274 ? -7.739 32.130 16.372 1.00 50.81 274 VAL A N 1
ATOM 2202 C CA . VAL A 1 274 ? -7.771 32.446 14.925 1.00 50.81 274 VAL A CA 1
ATOM 2203 C C . VAL A 1 274 ? -9.085 33.124 14.516 1.00 50.81 274 VAL A C 1
ATOM 2205 O O . VAL A 1 274 ? -10.077 32.459 14.238 1.00 50.81 274 VAL A O 1
ATOM 2208 N N . GLU A 1 275 ? -9.024 34.455 14.444 1.00 47.19 275 GLU A N 1
ATOM 2209 C CA . GLU A 1 275 ? -9.485 35.270 13.308 1.00 47.19 275 GLU A CA 1
ATOM 2210 C C . GLU A 1 275 ? -8.351 36.233 12.931 1.00 47.19 275 GLU A C 1
ATOM 2212 O O . GLU A 1 275 ? -7.681 36.738 13.866 1.00 47.19 275 GLU A O 1
#

Secondary structure (DSSP, 8-state):
--HHHHHHHHHT------THHHHHHHHHHHHHHHH---THHHHHHHHHHHHHHSS---HHHHHHHHHHHHHHHHHHHHHHHHHHHHHHHHHHHHHHHHHHHHHHHHHHHHHHHHHHHHHHHHHHHHHHHHHHHHHHHHHHHHHHTTPPPHHHHHHHHHHHHHHHHHHHHHHHHHHHHHHHHHHHHHHHHHHHHHHHHHHHHHHHHHHHHHTTS----------------------------------PPPPPP-PPP------------------

pLDDT: mean 72.61, std 23.43, range [32.38, 98.38]

Foldseek 3Di:
DPVVVVVVVVVPPPPPPDCVVVVVVVVVVVVVVLPPQPCVLVVVLVVLVVVVVVDDDDPVVVVVSVVVNVVSVVVVVVSVVSNVVSVVVVVVVVVVVVVVVVVVVVVVVVVVVVVVVVVVVVVVVVVVVVVVVVVVVVVVVVVVVVDDDPVVVVVVVVVVVVVVVVVVVVVVVVVVVVVVVVVVVVVVVVVVVVVVVVVVVVVVVVVVVCVPDDDDDDDDDYDDDDDDDDDDDDDDDDDDDDDDDDDDDDDDDDDDDDDDDDDDDDDDDDDDDDD

InterPro domains:
  IPR008501 THO complex subunit 7/Mft1 [PF05615] (32-157)

Radius of gyration: 68.22 Å; chains: 1; bounding box: 126×76×196 Å

Sequence (275 aa):
MSTLASVKKFLSSNDGNSPTIQSHWTVTTAVQNRLLVENFALDKLMRKCYDYSTQEISQQELAERQEEIDMIFLNLNALYQKAQLQYDCCQREIAYYREKESDLNAQYIEAEADIVALRKDLEEAQRIRSNKLEYDDIVQKIKDKSLRSRSEQQEAILNLENEIAALEAEKGTYSQVWHTRKEQFRAIMEALQGMQRQIQEEKEEQERKEGLAEDDQDDGEELSDLMDIDKVKDSSPKSEQANGKLYPEPQEAAPESGALSEGEELGTAEQSMVE

Organism: Neolecta irregularis (strain DAH-3) (NCBI:txid1198029)